Protein AF-A0A0D3ITT8-F1 (afdb_monomer_lite)

Secondary structure (DSSP, 8-state):
----S-PSPSS---EEEEEEEEHHHHGGGGSTTSTT--HHHHHHHHSSGGGTTTTSEEEEEEEEE-S-GGGGTT-SS---TTTTT--HHHHTT-TT-TTTSPPHHHHHHHSSTTTHHHH-HHHHHSSHHHHHHHHTGGGSTTTTSTTHHHHHHHHHHHHHHHHHTSHHHHHHHHTTTSEEEHHHHHHHHHHHTTT---EEEEEGGGEEEEEEEEEEBPTTT--B--SGGGEE-----S-TT-SEEE------SPPP----HHHHHHHHHHHHHHHHHHS-TT-TTTHHHHTTT-PPPP----PPP-PPPPPP-------GGGS-TTSHHHHHHHHHHHHS-TT-PPPPPP----------

Sequence (360 aa):
MSAGLSGPPPADYTSYVLALEWQPQWSLRACPGSASADPRLIAAMAGSLGAWARQNLSLHGLWPEYTNASAHAGWRWPQWCNASRLDYRVCERE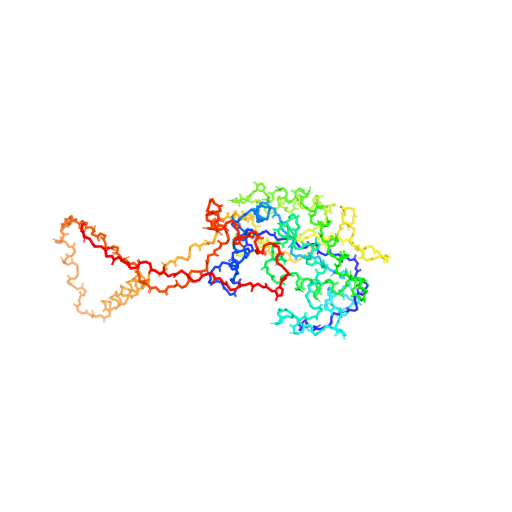EGLDGCQPTEQALADYNVSGRWQSWAIEYAFGSLAAHEWSKHGSCSPSAEQQPAQLEYWSWQEEAVRVAAAGHGSRLVSASAGGAVRRADLLAAFERDTGGRAVALRCEDACRLSQVWLGFRAEPATLRPLLDPDHAVAVSGGSCGQCVAVAIAAWSGCPRRATFDRALAIAAGALLGLGLLVCALPPLRQRAAYLARTLRPAAPLGRSLAMSPAPLAGEKRVVQLQDLDVRSPRTRRYVEGLLAADPHELPPPPTLRAAGGAAAG

pLDDT: mean 78.05, std 21.75, range [30.72, 98.81]

InterPro domains:
  IPR001568 Ribonuclease T2-like [PF00445] (52-217)
  IPR018188 Ribonuclease T2, His active site 1 [PS00530] (57-64)
  IPR033130 Ribonuclease T2, His active site 2 [PS00531] (128-139)
  IPR036430 Ribonuclease T2-like superfamily [G3DSA:3.90.730.10] (7-249)
  IPR036430 Ribonuclease T2-like superfamily [SSF55895] (11-228)

Foldseek 3Di:
DPPDDFFFALPQQWKKKFKWWQQLVVCLCCPPPHPNNFVQLLVLCVDPLAPQSLQFTAGLAIAGFHPDCVVRVNDTGGWQNVVVPDPVVCLVVPQPDPLLADDPVRCVVALDRPHCSYRVVCNNRNRSRSVRCRTGQCSFPCVVPPPSVVVRSVLSRVLRVLVCPFQLRNVLSVQAQHKDFPVVSQVRVCVQQLNAGKAFAADPPQETTIIIWMFTQDNPRRRGPRGNVRTHHDDDHPSVVPRMHHRYRNPGHDDPPPPVVVVVVVVVVVVVVVVVVVPDPPCPPPVVPVVPPDDDDDDDDDDDDDDDDDDDDDDDPDDLVNQPCVDPVSVVLVVPVVPDDPVDDDDDDDDDDDDDDDDD

Organism: Emiliania huxleyi (strain CCMP1516) (NCBI:txid280463)

Radius of gyration: 29.47 Å; chains: 1; bounding box: 46×84×87 Å

Structure (mmCIF, N/CA/C/O backbone):
data_AF-A0A0D3ITT8-F1
#
_entry.id   AF-A0A0D3ITT8-F1
#
loop_
_atom_site.group_PDB
_atom_site.id
_atom_site.type_symbol
_atom_site.label_atom_id
_atom_site.label_alt_id
_atom_site.label_comp_id
_atom_site.label_asym_id
_atom_site.label_entity_id
_atom_site.label_seq_id
_atom_site.pdbx_PDB_ins_code
_atom_site.Cartn_x
_atom_site.Cartn_y
_atom_site.Cartn_z
_atom_site.occupancy
_atom_site.B_iso_or_equiv
_atom_site.auth_seq_id
_atom_site.auth_comp_id
_atom_site.auth_asym_id
_atom_site.auth_atom_id
_atom_site.pdbx_PDB_model_num
ATOM 1 N N . MET A 1 1 ? 13.362 -23.547 1.518 1.00 35.41 1 MET A N 1
ATOM 2 C CA . MET A 1 1 ? 14.204 -22.956 0.458 1.00 35.41 1 MET A CA 1
ATOM 3 C C . MET A 1 1 ? 14.582 -21.572 0.943 1.00 35.41 1 MET A C 1
ATOM 5 O O . MET A 1 1 ? 13.679 -20.818 1.280 1.00 35.41 1 MET A O 1
ATOM 9 N N . SER A 1 2 ? 15.874 -21.300 1.131 1.00 31.73 2 SER A N 1
ATOM 10 C CA . SER A 1 2 ? 16.333 -19.972 1.551 1.00 31.73 2 SER A CA 1
ATOM 11 C C . SER A 1 2 ? 15.960 -18.989 0.446 1.00 31.73 2 SER A C 1
ATOM 13 O O . SER A 1 2 ? 16.268 -19.263 -0.714 1.00 31.73 2 SER A O 1
ATOM 15 N N . ALA A 1 3 ? 15.258 -17.905 0.776 1.00 40.69 3 ALA A N 1
ATOM 16 C CA . ALA A 1 3 ? 14.994 -16.811 -0.150 1.00 40.69 3 ALA A CA 1
ATOM 17 C C . ALA A 1 3 ? 16.334 -16.122 -0.464 1.00 40.69 3 ALA A C 1
ATOM 19 O O . ALA A 1 3 ? 16.695 -15.115 0.135 1.00 40.69 3 ALA A O 1
ATOM 20 N N . GLY A 1 4 ? 17.129 -16.737 -1.342 1.00 42.66 4 GLY A N 1
ATOM 21 C CA . GLY A 1 4 ? 18.365 -16.193 -1.880 1.00 42.66 4 GLY A CA 1
ATOM 22 C C . GLY A 1 4 ? 18.116 -14.858 -2.572 1.00 42.66 4 GLY A C 1
ATOM 23 O O . GLY A 1 4 ? 17.718 -14.835 -3.719 1.00 42.66 4 GLY A O 1
ATOM 24 N N . LEU A 1 5 ? 18.256 -13.756 -1.844 1.00 52.03 5 LEU A N 1
ATOM 25 C CA . LEU A 1 5 ? 19.345 -12.777 -1.961 1.00 52.03 5 LEU A CA 1
ATOM 26 C C . LEU A 1 5 ? 19.816 -12.268 -3.349 1.00 52.03 5 LEU A C 1
ATOM 28 O O . LEU A 1 5 ? 20.749 -11.479 -3.423 1.00 52.03 5 LEU A O 1
ATOM 32 N N . SER A 1 6 ? 19.167 -12.672 -4.428 1.00 51.19 6 SER A N 1
ATOM 33 C CA . SER A 1 6 ? 19.245 -12.137 -5.781 1.00 51.19 6 SER A CA 1
ATOM 34 C C . SER A 1 6 ? 18.017 -12.707 -6.491 1.00 51.19 6 SER A C 1
ATOM 36 O O . SER A 1 6 ? 17.992 -13.905 -6.794 1.00 51.19 6 SER A O 1
ATOM 38 N N . GLY A 1 7 ? 16.959 -11.910 -6.668 1.00 55.28 7 GLY A N 1
ATOM 39 C CA . GLY A 1 7 ? 15.819 -12.365 -7.464 1.00 55.28 7 GLY A CA 1
ATOM 40 C C . GLY A 1 7 ? 16.237 -12.666 -8.915 1.00 55.28 7 GLY A C 1
ATOM 41 O O . GLY A 1 7 ? 17.369 -12.376 -9.314 1.00 55.28 7 GLY A O 1
ATOM 42 N N . PRO A 1 8 ? 15.340 -13.244 -9.728 1.00 61.56 8 PRO A N 1
ATOM 43 C CA . PRO A 1 8 ? 15.525 -13.287 -11.178 1.00 61.56 8 PRO A CA 1
ATOM 44 C C . PRO A 1 8 ? 15.660 -11.858 -11.730 1.00 61.56 8 PRO A C 1
ATOM 46 O O . PRO A 1 8 ? 15.323 -10.911 -11.009 1.00 61.56 8 PRO A O 1
ATOM 49 N N . PRO A 1 9 ? 16.148 -11.690 -12.976 1.00 64.00 9 PRO A N 1
ATOM 50 C CA . PRO A 1 9 ? 16.321 -10.375 -13.586 1.00 64.00 9 PRO A CA 1
ATOM 51 C C . PRO A 1 9 ? 15.076 -9.497 -13.388 1.00 64.00 9 PRO A C 1
ATOM 53 O O . PRO A 1 9 ? 13.977 -10.027 -13.479 1.00 64.00 9 PRO A O 1
ATOM 56 N N . PRO A 1 10 ? 15.213 -8.179 -13.161 1.00 68.12 10 PRO A N 1
ATOM 57 C CA . PRO A 1 10 ? 14.074 -7.260 -13.018 1.00 68.12 10 PRO A CA 1
ATOM 58 C C . PRO A 1 10 ? 13.105 -7.264 -14.207 1.00 68.12 10 PRO A C 1
ATOM 60 O O . PRO A 1 10 ? 12.021 -6.705 -14.106 1.00 68.12 10 PRO A O 1
ATOM 63 N N . ALA A 1 11 ? 13.493 -7.854 -15.335 1.00 67.94 11 ALA A N 1
ATOM 64 C CA . ALA A 1 11 ? 12.651 -8.003 -16.508 1.00 67.94 11 ALA A CA 1
ATOM 65 C C . ALA A 1 11 ? 11.635 -9.151 -16.352 1.00 67.94 11 ALA A C 1
ATOM 67 O O . ALA A 1 11 ? 11.768 -10.028 -15.502 1.00 67.94 11 ALA A O 1
ATOM 68 N N . ASP A 1 12 ? 10.624 -9.153 -17.219 1.00 80.38 12 ASP A N 1
ATOM 69 C CA . ASP A 1 12 ? 9.662 -10.249 -17.409 1.00 80.38 12 ASP A CA 1
ATOM 70 C C . ASP A 1 12 ? 8.633 -10.475 -16.286 1.00 80.38 12 ASP A C 1
ATOM 72 O O . ASP A 1 12 ? 7.846 -11.425 -16.355 1.00 80.38 12 ASP A O 1
ATOM 76 N N . TYR A 1 13 ? 8.548 -9.596 -15.279 1.00 89.56 13 TYR A N 1
ATOM 77 C CA . TYR A 1 13 ? 7.347 -9.572 -14.441 1.00 89.56 13 TYR A CA 1
ATOM 78 C C . TYR A 1 13 ? 6.147 -9.107 -15.272 1.00 89.56 13 TYR A C 1
ATOM 80 O O . TYR A 1 13 ? 6.234 -8.245 -16.143 1.00 89.56 13 TYR A O 1
ATOM 88 N N . THR A 1 14 ? 4.990 -9.699 -15.002 1.00 92.75 14 THR A N 1
ATOM 89 C CA . THR A 1 14 ? 3.776 -9.504 -15.817 1.00 92.75 14 THR A CA 1
ATOM 90 C C . THR A 1 14 ? 2.640 -8.871 -15.028 1.00 92.75 14 THR A C 1
ATOM 92 O O . THR A 1 14 ? 1.547 -8.651 -15.555 1.00 92.75 14 THR A O 1
ATOM 95 N N . SER A 1 15 ? 2.864 -8.646 -13.739 1.00 95.44 15 SER A N 1
ATOM 96 C CA . SER A 1 15 ? 1.861 -8.158 -12.808 1.00 95.44 15 SER A CA 1
ATOM 97 C C . SER A 1 15 ? 2.495 -7.427 -11.637 1.00 95.44 15 SER A C 1
ATOM 99 O O . SER A 1 15 ? 3.692 -7.546 -11.398 1.00 95.44 15 SER A O 1
ATOM 101 N N . TYR A 1 16 ? 1.650 -6.725 -10.897 1.00 97.38 16 TYR A N 1
ATOM 102 C CA . TYR A 1 16 ? 1.935 -6.103 -9.624 1.00 97.38 16 TYR A CA 1
ATOM 103 C C . TYR A 1 16 ? 0.941 -6.562 -8.565 1.00 97.38 16 TYR A C 1
ATOM 105 O O . TYR A 1 16 ? -0.238 -6.769 -8.860 1.00 97.38 16 TYR A O 1
ATOM 113 N N . VAL A 1 17 ? 1.405 -6.622 -7.322 1.00 98.00 17 VAL A N 1
ATOM 114 C CA . VAL A 1 17 ? 0.571 -6.616 -6.124 1.00 98.00 17 VAL A CA 1
ATOM 115 C C . VAL A 1 17 ? 0.623 -5.224 -5.510 1.00 98.00 17 VAL A C 1
ATOM 117 O O . VAL A 1 17 ? 1.665 -4.778 -5.040 1.00 98.00 17 VAL A O 1
ATOM 120 N N . LEU A 1 18 ? -0.518 -4.541 -5.492 1.00 98.56 18 LEU A N 1
ATOM 121 C CA . LEU A 1 18 ? -0.731 -3.369 -4.656 1.00 98.56 18 LEU A CA 1
ATOM 122 C C . LEU A 1 18 ? -1.084 -3.848 -3.247 1.00 98.56 18 LEU A C 1
ATOM 124 O O . LEU A 1 18 ? -2.178 -4.372 -3.018 1.00 98.56 18 LEU A O 1
ATOM 128 N N . ALA A 1 19 ? -0.160 -3.663 -2.313 1.00 98.62 19 ALA A N 1
ATOM 129 C CA . ALA A 1 19 ? -0.365 -3.937 -0.905 1.00 98.62 19 ALA A CA 1
ATOM 130 C C . ALA A 1 19 ? -0.815 -2.663 -0.187 1.00 98.62 19 ALA A C 1
ATOM 132 O O . ALA A 1 19 ? -0.109 -1.654 -0.151 1.00 98.62 19 ALA A O 1
ATOM 133 N N . LEU A 1 20 ? -2.002 -2.731 0.402 1.00 98.75 20 LEU A N 1
ATOM 134 C CA . LEU A 1 20 ? -2.593 -1.663 1.190 1.00 98.75 20 LEU A CA 1
ATOM 135 C C . LEU A 1 20 ? -2.700 -2.114 2.638 1.00 98.75 20 LEU A C 1
ATOM 137 O O . LEU A 1 20 ? -3.114 -3.240 2.906 1.00 98.75 20 LEU A O 1
ATOM 141 N N . GLU A 1 21 ? -2.381 -1.243 3.578 1.00 98.00 21 GLU A N 1
ATOM 142 C CA . GLU A 1 21 ? -2.445 -1.528 5.002 1.00 98.00 21 GLU A CA 1
ATOM 143 C C . GLU A 1 21 ? -3.567 -0.773 5.703 1.00 98.00 21 GLU A C 1
ATOM 145 O O . GLU A 1 21 ? -3.885 0.376 5.403 1.00 98.00 21 GLU A O 1
ATOM 150 N N . TRP A 1 22 ? -4.176 -1.430 6.687 1.00 98.44 22 TRP A N 1
ATOM 151 C CA . TRP A 1 22 ? -5.094 -0.765 7.595 1.00 98.44 22 TRP A CA 1
ATOM 152 C C . TRP A 1 22 ? -4.297 -0.122 8.727 1.00 98.44 22 TRP A C 1
ATOM 154 O O . TRP A 1 22 ? -3.952 -0.785 9.715 1.00 98.44 22 TRP A O 1
ATOM 164 N N . GLN A 1 23 ? -3.998 1.172 8.570 1.00 97.00 23 GLN A N 1
ATOM 165 C CA . GLN A 1 23 ? -3.070 1.889 9.444 1.00 97.00 23 GLN A CA 1
ATOM 166 C C . GLN A 1 23 ? -3.394 1.766 10.937 1.00 97.00 23 GLN A C 1
ATOM 168 O O . GLN A 1 23 ? -2.473 1.512 11.712 1.00 97.00 23 GLN A O 1
ATOM 173 N N . PRO A 1 24 ? -4.664 1.870 11.388 1.00 97.12 24 PRO A N 1
ATOM 174 C CA . PRO A 1 24 ? -4.978 1.715 12.803 1.00 97.12 24 PRO A CA 1
ATOM 175 C C . PRO A 1 24 ? -4.492 0.401 13.419 1.00 97.12 24 PRO A C 1
ATOM 177 O O . PRO A 1 24 ? -4.100 0.398 14.582 1.00 97.12 24 PRO A O 1
ATOM 180 N N . GLN A 1 25 ? -4.508 -0.703 12.660 1.00 96.38 25 GLN A N 1
ATOM 181 C CA . GLN A 1 25 ? -3.976 -1.985 13.127 1.00 96.38 25 GLN A CA 1
ATOM 182 C C . GLN A 1 25 ? -2.447 -2.003 13.066 1.00 96.38 25 GLN A C 1
ATOM 184 O O . GLN A 1 25 ? -1.802 -2.456 14.010 1.00 96.38 25 GLN A O 1
ATOM 189 N N . TRP A 1 26 ? -1.870 -1.505 11.972 1.00 94.50 26 TRP A N 1
ATOM 190 C CA . TRP A 1 26 ? -0.425 -1.504 11.744 1.00 94.50 26 TRP A CA 1
ATOM 191 C C . TRP A 1 26 ? 0.346 -0.674 12.771 1.00 94.50 26 TRP A C 1
ATOM 193 O O . TRP A 1 26 ? 1.296 -1.167 13.385 1.00 94.50 26 TRP A O 1
ATOM 203 N N . SER A 1 27 ? -0.128 0.537 13.062 1.00 95.00 27 SER A N 1
ATOM 204 C CA . SER A 1 27 ? 0.532 1.467 13.985 1.00 95.00 27 SER A CA 1
ATOM 205 C C . SER A 1 27 ? 0.572 0.982 15.436 1.00 95.00 27 SER A C 1
ATOM 207 O O . SER A 1 27 ? 1.309 1.540 16.246 1.00 95.00 27 SER A O 1
ATOM 209 N N . LEU A 1 28 ? -0.151 -0.090 15.789 1.00 93.69 28 LEU A N 1
ATOM 210 C CA . LEU A 1 28 ? -0.002 -0.737 17.097 1.00 93.69 28 LEU A CA 1
ATOM 211 C C . LEU A 1 28 ? 1.415 -1.290 17.305 1.00 93.69 28 LEU A C 1
ATOM 213 O O . LEU A 1 28 ? 1.889 -1.342 18.440 1.00 93.69 28 LEU A O 1
ATOM 217 N N . ARG A 1 29 ? 2.120 -1.655 16.227 1.00 92.44 29 ARG A N 1
ATOM 218 C CA . ARG A 1 29 ? 3.519 -2.108 16.278 1.00 92.44 29 ARG A CA 1
ATOM 219 C C . ARG A 1 29 ? 4.491 -0.980 16.616 1.00 92.44 29 ARG A C 1
ATOM 221 O O . ARG A 1 29 ? 5.542 -1.267 17.180 1.00 92.44 29 ARG A O 1
ATOM 228 N N . ALA A 1 30 ? 4.119 0.269 16.341 1.00 94.31 30 ALA A N 1
ATOM 229 C CA . ALA A 1 30 ? 4.893 1.457 16.691 1.00 94.31 30 ALA A CA 1
ATOM 230 C C . ALA A 1 30 ? 4.634 1.948 18.123 1.00 94.31 30 ALA A C 1
ATOM 232 O O . ALA A 1 30 ? 5.273 2.893 18.588 1.00 94.31 30 ALA A O 1
ATOM 233 N N . CYS A 1 31 ? 3.714 1.316 18.855 1.00 95.12 31 CYS A N 1
ATOM 234 C CA . CYS A 1 31 ? 3.393 1.743 20.205 1.00 95.12 31 CYS A CA 1
ATOM 235 C C . CYS A 1 31 ? 4.543 1.519 21.197 1.00 95.12 31 CYS A C 1
ATOM 237 O O . CYS A 1 31 ? 5.311 0.558 21.063 1.00 95.12 31 CYS A O 1
ATOM 239 N N . PRO A 1 32 ? 4.640 2.366 22.245 1.00 93.94 32 PRO A N 1
ATOM 240 C CA . PRO A 1 32 ? 5.687 2.259 23.247 1.00 93.94 32 PRO A CA 1
ATOM 241 C C . PRO A 1 32 ? 5.807 0.850 23.816 1.00 93.94 32 PRO A C 1
ATOM 243 O O . PRO A 1 32 ? 4.853 0.279 24.356 1.00 93.94 32 PRO A O 1
ATOM 246 N N . GLY A 1 33 ? 7.022 0.312 23.736 1.00 88.06 33 GLY A N 1
ATOM 247 C CA . GLY A 1 33 ? 7.325 -0.988 24.299 1.00 88.06 33 GLY A CA 1
ATOM 248 C C . GLY A 1 33 ? 7.110 -2.189 23.384 1.00 88.06 33 GLY A C 1
ATOM 249 O O . GLY A 1 33 ? 7.209 -3.312 23.877 1.00 88.06 33 GLY A O 1
ATOM 250 N N . SER A 1 34 ? 6.811 -1.947 22.110 1.00 88.56 34 SER A N 1
ATOM 251 C CA . SER A 1 34 ? 7.035 -2.884 21.009 1.00 88.56 34 SER A CA 1
ATOM 252 C C . SER A 1 34 ? 8.505 -2.856 20.566 1.00 88.56 34 SER A C 1
ATOM 254 O O . SER A 1 34 ? 9.215 -1.886 20.831 1.00 88.56 34 SER A O 1
ATOM 256 N N . ALA A 1 35 ? 8.958 -3.902 19.869 1.00 85.56 35 ALA A N 1
ATOM 257 C CA . ALA A 1 35 ? 10.289 -3.951 19.257 1.00 85.56 35 ALA A CA 1
ATOM 258 C C . ALA A 1 35 ? 10.469 -2.907 18.138 1.00 85.56 35 ALA A C 1
ATOM 260 O O . ALA A 1 35 ? 11.586 -2.475 17.883 1.00 85.56 35 ALA A O 1
ATOM 261 N N . SER A 1 36 ? 9.368 -2.484 17.515 1.00 87.50 36 SER A N 1
ATOM 262 C CA . SER A 1 36 ? 9.340 -1.500 16.425 1.00 87.50 36 SER A CA 1
ATOM 263 C C . SER A 1 36 ? 8.752 -0.161 16.877 1.00 87.50 36 SER A C 1
ATOM 265 O O . SER A 1 36 ? 8.096 0.515 16.094 1.00 87.50 36 SER A O 1
ATOM 267 N N . ALA A 1 37 ? 8.900 0.193 18.159 1.00 90.62 37 ALA A N 1
ATOM 268 C CA . ALA A 1 37 ? 8.326 1.421 18.698 1.00 90.62 37 ALA A CA 1
ATOM 269 C C . ALA A 1 37 ? 8.873 2.666 17.972 1.00 90.62 37 ALA A C 1
ATOM 271 O O . ALA A 1 37 ? 10.079 2.899 17.989 1.00 90.62 37 ALA A O 1
ATOM 272 N N . ASP A 1 38 ? 7.983 3.494 17.415 1.00 92.94 38 ASP A N 1
ATOM 273 C CA . ASP A 1 38 ? 8.337 4.756 16.755 1.00 92.94 38 ASP A CA 1
ATOM 274 C C . ASP A 1 38 ? 7.429 5.895 17.265 1.00 92.94 38 ASP A C 1
ATOM 276 O O . ASP A 1 38 ? 6.258 5.996 16.879 1.00 92.94 38 ASP A O 1
ATOM 280 N N . PRO A 1 39 ? 7.937 6.788 18.136 1.00 93.69 39 PRO A N 1
ATOM 281 C CA . PRO A 1 39 ? 7.144 7.887 18.675 1.00 93.69 39 PRO A CA 1
ATOM 282 C C . PRO A 1 39 ? 6.744 8.930 17.621 1.00 93.69 39 PRO A C 1
ATOM 284 O O . PRO A 1 39 ? 5.734 9.607 17.820 1.00 93.69 39 PRO A O 1
ATOM 287 N N . ARG A 1 40 ? 7.482 9.070 16.509 1.00 94.88 40 ARG A N 1
ATOM 288 C CA . ARG A 1 40 ? 7.144 10.010 15.426 1.00 94.88 40 ARG A CA 1
ATOM 289 C C . ARG A 1 40 ? 5.906 9.530 14.688 1.00 94.88 40 ARG A C 1
ATOM 291 O O . ARG A 1 40 ? 4.982 10.315 14.487 1.00 94.88 40 ARG A O 1
ATOM 298 N N . LEU A 1 41 ? 5.850 8.238 14.368 1.00 94.62 41 LEU A N 1
ATOM 299 C CA . LEU A 1 41 ? 4.683 7.647 13.725 1.00 94.62 41 LEU A CA 1
ATOM 300 C C . LEU A 1 41 ? 3.447 7.711 14.628 1.00 94.62 41 LEU A C 1
ATOM 302 O O . LEU A 1 41 ? 2.366 8.084 14.174 1.00 94.62 41 LEU A O 1
ATOM 306 N N . ILE A 1 42 ? 3.602 7.431 15.926 1.00 96.12 42 ILE A N 1
ATOM 307 C CA . ILE A 1 42 ? 2.506 7.571 16.895 1.00 96.12 42 ILE A CA 1
ATOM 308 C C . ILE A 1 42 ? 2.025 9.023 17.000 1.00 96.12 42 ILE A C 1
ATOM 310 O O . ILE A 1 42 ? 0.815 9.263 17.029 1.00 96.12 42 ILE A O 1
ATOM 314 N N . ALA A 1 43 ? 2.939 9.998 17.019 1.00 95.94 43 ALA A N 1
ATOM 315 C CA . ALA A 1 43 ? 2.581 11.414 17.019 1.00 95.94 43 ALA A CA 1
ATOM 316 C C . ALA A 1 43 ? 1.835 11.813 15.733 1.00 95.94 43 ALA A C 1
ATOM 318 O O . ALA A 1 43 ? 0.798 12.475 15.811 1.00 95.94 43 ALA A O 1
ATOM 319 N N . ALA A 1 44 ? 2.293 11.357 14.564 1.00 95.31 44 ALA A N 1
ATOM 320 C CA . ALA A 1 44 ? 1.627 11.601 13.287 1.00 95.31 44 ALA A CA 1
ATOM 321 C C . ALA A 1 44 ? 0.217 10.981 13.252 1.00 95.31 44 ALA A C 1
ATOM 323 O O . ALA A 1 44 ? -0.750 11.662 12.898 1.00 95.31 44 ALA A O 1
ATOM 324 N N . MET A 1 45 ? 0.075 9.736 13.723 1.00 96.06 45 MET A N 1
ATOM 325 C CA . MET A 1 45 ? -1.208 9.039 13.869 1.00 96.06 45 MET A CA 1
ATOM 326 C C . MET A 1 45 ? -2.146 9.673 14.895 1.00 96.06 45 MET A C 1
ATOM 328 O O . MET A 1 45 ? -3.355 9.478 14.799 1.00 96.06 45 MET A O 1
ATOM 332 N N . ALA A 1 46 ? -1.644 10.428 15.872 1.00 95.44 46 ALA A N 1
ATOM 333 C CA . ALA A 1 46 ? -2.471 11.211 16.792 1.00 95.44 46 ALA A CA 1
ATOM 334 C C . ALA A 1 46 ? -2.846 12.596 16.227 1.00 95.44 46 ALA A C 1
ATOM 336 O O . ALA A 1 46 ? -3.897 13.135 16.570 1.00 95.44 46 ALA A O 1
ATOM 337 N N . GLY A 1 47 ? -2.007 13.163 15.357 1.00 94.19 47 GLY A N 1
ATOM 338 C CA . GLY A 1 47 ? -2.152 14.506 14.797 1.00 94.19 47 GLY A CA 1
ATOM 339 C C . GLY A 1 47 ? -3.057 14.611 13.564 1.00 94.19 47 GLY A C 1
ATOM 340 O O . GLY A 1 47 ? -3.851 13.720 13.243 1.00 94.19 47 GLY A O 1
ATOM 341 N N . SER A 1 48 ? -2.943 15.736 12.856 1.00 94.12 48 SER A N 1
ATOM 342 C CA . SER A 1 48 ? -3.668 15.998 11.604 1.00 94.12 48 SER A CA 1
ATOM 343 C C . SER A 1 48 ? -3.107 15.213 10.417 1.00 94.12 48 SER A C 1
ATOM 345 O O . SER A 1 48 ? -3.878 14.834 9.541 1.00 94.12 48 SER A O 1
ATOM 347 N N . LEU A 1 49 ? -1.803 14.918 10.407 1.00 93.50 49 LEU A N 1
ATOM 348 C CA . LEU A 1 49 ? -1.144 14.191 9.314 1.00 93.50 49 LEU A CA 1
ATOM 349 C C . LEU A 1 49 ? -1.728 12.778 9.147 1.00 93.50 49 LEU A C 1
ATOM 351 O O . LEU A 1 49 ? -2.129 12.397 8.052 1.00 93.50 49 LEU A O 1
ATOM 355 N N . GLY A 1 50 ? -1.945 12.054 10.249 1.00 93.50 50 GLY A N 1
ATOM 356 C CA . GLY A 1 50 ? -2.593 10.740 10.224 1.00 93.50 50 GLY A CA 1
ATOM 357 C C . GLY A 1 50 ? -4.115 10.754 10.067 1.00 93.50 50 GLY A C 1
ATOM 358 O O . GLY A 1 50 ? -4.732 9.695 10.154 1.00 93.50 50 GLY A O 1
ATOM 359 N N . ALA A 1 51 ? -4.767 11.906 9.861 1.00 95.50 51 ALA A N 1
ATOM 360 C CA . ALA A 1 51 ? -6.230 11.962 9.778 1.00 95.50 51 ALA A CA 1
ATOM 361 C C . ALA A 1 51 ? -6.798 11.095 8.650 1.00 95.50 51 ALA A C 1
ATOM 363 O O . ALA A 1 51 ? -7.792 10.400 8.863 1.00 95.50 51 ALA A O 1
ATOM 364 N N . TRP A 1 52 ? -6.136 11.098 7.492 1.00 96.12 52 TRP A N 1
ATOM 365 C CA . TRP A 1 52 ? -6.518 10.260 6.362 1.00 96.12 52 TRP A CA 1
ATOM 366 C C . TRP A 1 52 ? -6.262 8.775 6.657 1.00 96.12 52 TRP A C 1
ATOM 368 O O . TRP A 1 52 ? -7.187 7.971 6.545 1.00 96.12 52 TRP A O 1
ATOM 378 N N . ALA A 1 53 ? -5.062 8.425 7.130 1.00 96.69 53 ALA A N 1
ATOM 379 C CA . ALA A 1 53 ? -4.660 7.045 7.419 1.00 96.69 53 ALA A CA 1
ATOM 380 C C . ALA A 1 53 ? -5.519 6.366 8.503 1.00 96.69 53 ALA A C 1
ATOM 382 O O . ALA A 1 53 ? -5.731 5.159 8.481 1.00 96.69 53 ALA A O 1
ATOM 383 N N . ARG A 1 54 ? -6.088 7.130 9.446 1.00 97.06 54 ARG A N 1
ATOM 384 C CA . ARG A 1 54 ? -7.026 6.591 10.452 1.00 97.06 54 ARG A CA 1
ATOM 385 C C . ARG A 1 54 ? -8.348 6.092 9.866 1.00 97.06 54 ARG A C 1
ATOM 387 O O . ARG A 1 54 ? -9.064 5.364 10.551 1.00 97.06 54 ARG A O 1
ATOM 394 N N . GLN A 1 55 ? -8.704 6.539 8.665 1.00 97.12 55 GLN A N 1
ATOM 395 C CA . GLN A 1 55 ? -10.006 6.286 8.046 1.00 97.12 55 GLN A CA 1
ATOM 396 C C . GLN A 1 55 ? -9.894 5.591 6.693 1.00 97.12 55 GLN A C 1
ATOM 398 O O . GLN A 1 55 ? -10.918 5.221 6.133 1.00 97.12 55 GLN A O 1
ATOM 403 N N . ASN A 1 56 ? -8.694 5.407 6.153 1.00 98.00 56 ASN A N 1
ATOM 404 C CA . ASN A 1 56 ? -8.471 4.849 4.826 1.00 98.00 56 ASN A CA 1
ATOM 405 C C . ASN A 1 56 ? -7.365 3.799 4.887 1.00 98.00 56 ASN A C 1
ATOM 407 O O . ASN A 1 56 ? -6.569 3.766 5.824 1.00 98.00 56 ASN A O 1
ATOM 411 N N . LEU A 1 57 ? -7.331 2.929 3.884 1.00 98.50 57 LEU A N 1
ATOM 412 C CA . LEU A 1 57 ? -6.206 2.029 3.695 1.00 98.50 57 LEU A CA 1
ATOM 413 C C . LEU A 1 57 ? -5.001 2.823 3.176 1.00 98.50 57 LEU A C 1
ATOM 415 O O . LEU A 1 57 ? -5.097 3.446 2.122 1.00 98.50 57 LEU A O 1
ATOM 419 N N . SER A 1 58 ? -3.889 2.782 3.900 1.00 98.00 58 SER A N 1
ATOM 420 C CA . SER A 1 58 ? -2.619 3.382 3.488 1.00 98.00 58 SER A CA 1
ATOM 421 C C . SER A 1 58 ? -1.860 2.475 2.535 1.00 98.00 58 SER A C 1
ATOM 423 O O . SER A 1 58 ? -2.110 1.273 2.459 1.00 98.00 58 SER A O 1
ATOM 425 N N . LEU A 1 59 ? -0.899 3.039 1.817 1.00 98.44 59 LEU A N 1
ATOM 426 C CA . LEU A 1 59 ? 0.041 2.260 1.040 1.00 98.44 59 LEU A CA 1
ATOM 427 C C . LEU A 1 59 ? 1.009 1.515 1.951 1.00 98.44 59 LEU A C 1
ATOM 429 O O . LEU A 1 59 ? 1.673 2.125 2.785 1.00 98.44 59 LEU A O 1
ATOM 433 N N . HIS A 1 60 ? 1.145 0.221 1.691 1.00 98.31 60 HIS A N 1
ATOM 434 C CA . HIS A 1 60 ? 2.302 -0.544 2.121 1.00 98.31 60 HIS A CA 1
ATOM 435 C C . HIS A 1 60 ? 3.326 -0.623 0.986 1.00 98.31 60 HIS A C 1
ATOM 437 O O . HIS A 1 60 ? 4.480 -0.263 1.176 1.00 98.31 60 HIS A O 1
ATOM 443 N N . GLY A 1 61 ? 2.919 -1.046 -0.215 1.00 98.00 61 GLY A N 1
ATOM 444 C CA . GLY A 1 61 ? 3.853 -1.208 -1.328 1.00 98.00 61 GLY A CA 1
ATOM 445 C C . GLY A 1 61 ? 3.208 -1.593 -2.652 1.00 98.00 61 GLY A C 1
ATOM 446 O O . GLY A 1 61 ? 2.017 -1.901 -2.720 1.00 98.00 61 GLY A O 1
ATOM 447 N N . LEU A 1 62 ? 4.011 -1.561 -3.715 1.00 97.69 62 LEU A N 1
ATOM 448 C CA . LEU A 1 62 ? 3.621 -1.949 -5.070 1.00 97.69 62 LEU A CA 1
ATOM 449 C C . LEU A 1 62 ? 4.664 -2.916 -5.638 1.00 97.69 62 LEU A C 1
ATOM 451 O O . LEU A 1 62 ? 5.723 -2.513 -6.110 1.00 97.69 62 LEU A O 1
ATOM 455 N N . TRP A 1 63 ? 4.375 -4.207 -5.576 1.00 96.69 63 TRP A N 1
ATOM 456 C CA . TRP A 1 63 ? 5.382 -5.248 -5.757 1.00 96.69 63 TRP A CA 1
ATOM 457 C C . TRP A 1 63 ? 5.246 -5.910 -7.121 1.00 96.69 63 TRP A C 1
ATOM 459 O O . TRP A 1 63 ? 4.185 -6.467 -7.395 1.00 96.69 63 TRP A O 1
ATOM 469 N N . PRO A 1 64 ? 6.274 -5.886 -7.981 1.00 94.88 64 PRO A N 1
ATOM 470 C CA . PRO A 1 64 ? 6.231 -6.655 -9.215 1.00 94.88 64 PRO A CA 1
ATOM 471 C C . PRO A 1 64 ? 6.176 -8.161 -8.911 1.00 94.88 64 PRO A C 1
ATOM 473 O O . PRO A 1 64 ? 6.781 -8.628 -7.952 1.00 94.88 64 PRO A O 1
ATOM 476 N N . GLU A 1 65 ? 5.463 -8.927 -9.733 1.00 93.25 65 GLU A N 1
ATOM 477 C CA . GLU A 1 65 ? 5.231 -10.368 -9.567 1.00 93.25 65 GLU A CA 1
ATOM 478 C C . GLU A 1 65 ? 5.323 -11.097 -10.916 1.00 93.25 65 GLU A C 1
ATOM 480 O O . GLU A 1 65 ? 4.824 -10.629 -11.950 1.00 93.25 65 GLU A O 1
ATOM 485 N N . TYR A 1 66 ? 5.896 -12.298 -10.887 1.00 90.56 66 TYR A N 1
ATOM 486 C CA . TYR A 1 66 ? 5.884 -13.243 -11.995 1.00 90.56 66 TYR A CA 1
ATOM 487 C C . TYR A 1 66 ? 4.607 -14.080 -11.946 1.00 90.56 66 TYR A C 1
ATOM 489 O O . TYR A 1 66 ? 4.363 -14.827 -10.998 1.00 90.56 66 TYR A O 1
ATOM 497 N N . THR A 1 67 ? 3.817 -14.055 -13.018 1.00 80.19 67 THR A N 1
ATOM 498 C CA . THR A 1 67 ? 2.658 -14.959 -13.132 1.00 80.19 67 THR A CA 1
ATOM 499 C C . THR A 1 67 ? 3.072 -16.417 -13.337 1.00 80.19 67 THR A C 1
ATOM 501 O O . THR A 1 67 ? 2.332 -17.325 -12.956 1.00 80.19 67 THR A O 1
ATOM 504 N N . ASN A 1 68 ? 4.263 -16.662 -13.895 1.00 81.50 68 ASN A N 1
ATOM 505 C CA . ASN A 1 68 ? 4.793 -17.999 -14.135 1.00 81.50 68 ASN A CA 1
ATOM 506 C C . ASN A 1 68 ? 6.115 -18.238 -13.394 1.00 81.50 68 ASN A C 1
ATOM 508 O O . ASN A 1 68 ? 7.189 -18.200 -13.988 1.00 81.50 68 ASN A O 1
ATOM 512 N N . ALA A 1 69 ? 6.035 -18.589 -12.110 1.00 81.19 69 ALA A N 1
ATOM 513 C CA . ALA A 1 69 ? 7.221 -18.877 -11.301 1.00 81.19 69 ALA A CA 1
ATOM 514 C C . ALA A 1 69 ? 8.134 -19.974 -11.890 1.00 81.19 69 ALA A C 1
ATOM 516 O O . ALA A 1 69 ? 9.342 -19.965 -11.661 1.00 81.19 69 ALA A O 1
ATOM 517 N N . SER A 1 70 ? 7.591 -20.918 -12.671 1.00 81.81 70 SER A N 1
ATOM 518 C CA . SER A 1 70 ? 8.399 -21.979 -13.291 1.00 81.81 70 SER A CA 1
ATOM 519 C C . SER A 1 70 ? 9.364 -21.451 -14.357 1.00 81.81 70 SER A C 1
ATOM 521 O O . SER A 1 70 ? 10.462 -21.987 -14.490 1.00 81.81 70 SER A O 1
ATOM 523 N N . ALA A 1 71 ? 9.008 -20.356 -15.038 1.00 83.50 71 ALA A N 1
ATOM 524 C CA . ALA A 1 71 ? 9.891 -19.669 -15.980 1.00 83.50 71 ALA A CA 1
ATOM 525 C C . ALA A 1 71 ? 11.042 -18.927 -15.278 1.00 83.50 71 ALA A C 1
ATOM 527 O O . ALA A 1 71 ? 12.040 -18.595 -15.910 1.00 83.50 71 ALA A O 1
ATOM 528 N N . HIS A 1 72 ? 10.940 -18.729 -13.961 1.00 81.19 72 HIS A N 1
ATOM 529 C CA . HIS A 1 72 ? 11.902 -17.979 -13.159 1.00 81.19 72 HIS A CA 1
ATOM 530 C C . HIS A 1 72 ? 12.486 -18.837 -12.038 1.00 81.19 72 HIS A C 1
ATOM 532 O O . HIS A 1 72 ? 12.556 -18.400 -10.898 1.00 81.19 72 HIS A O 1
ATOM 538 N N . ALA A 1 73 ? 12.876 -20.083 -12.323 1.00 83.38 73 ALA A N 1
ATOM 539 C CA . ALA A 1 73 ? 13.522 -20.979 -11.350 1.00 83.38 73 ALA A CA 1
ATOM 540 C C . ALA A 1 73 ? 12.761 -21.136 -10.008 1.00 83.38 73 ALA A C 1
ATOM 542 O O . ALA A 1 73 ? 13.363 -21.362 -8.959 1.00 83.38 73 ALA A O 1
ATOM 543 N N . GLY A 1 74 ? 11.429 -21.017 -10.034 1.00 83.31 74 GLY A N 1
ATOM 544 C CA . GLY A 1 74 ? 10.557 -21.115 -8.861 1.00 83.31 74 GLY A CA 1
ATOM 545 C C . GLY A 1 74 ? 10.349 -19.805 -8.093 1.00 83.31 74 GLY A C 1
ATOM 546 O O . GLY A 1 74 ? 9.575 -19.789 -7.132 1.00 83.31 74 GLY A O 1
ATOM 547 N N . TRP A 1 75 ? 10.988 -18.711 -8.504 1.00 84.06 75 TRP A N 1
ATOM 548 C CA . TRP A 1 75 ? 10.785 -17.386 -7.928 1.00 84.06 75 TRP A CA 1
ATOM 549 C C . TRP A 1 75 ? 9.422 -16.819 -8.304 1.00 84.06 75 TRP A C 1
ATOM 551 O O . TRP A 1 75 ? 8.990 -16.914 -9.449 1.00 84.06 75 TRP A O 1
ATOM 561 N N . ARG A 1 76 ? 8.744 -16.214 -7.329 1.00 87.56 76 ARG A N 1
ATOM 562 C CA . ARG A 1 76 ? 7.413 -15.623 -7.523 1.00 87.56 76 ARG A CA 1
ATOM 563 C C . ARG A 1 76 ? 7.457 -14.135 -7.841 1.00 87.56 76 ARG A C 1
ATOM 565 O O . ARG A 1 76 ? 6.628 -13.682 -8.607 1.00 87.56 76 ARG A O 1
ATOM 572 N N . TRP A 1 77 ? 8.475 -13.421 -7.373 1.00 90.50 77 TRP A N 1
ATOM 573 C CA . TRP A 1 77 ? 8.660 -12.000 -7.654 1.00 90.50 77 TRP A CA 1
ATOM 574 C C . TRP A 1 77 ? 10.144 -11.649 -7.817 1.00 90.50 77 TRP A C 1
ATOM 576 O O . TRP A 1 77 ? 11.001 -12.309 -7.209 1.00 90.50 77 TRP A O 1
ATOM 586 N N . PRO A 1 78 ? 10.474 -10.627 -8.627 1.00 89.50 78 PRO A N 1
ATOM 587 C CA . PRO A 1 78 ? 11.775 -9.978 -8.567 1.00 89.50 78 PRO A CA 1
ATOM 588 C C . PRO A 1 78 ? 11.921 -9.238 -7.235 1.00 89.50 78 PRO A C 1
ATOM 590 O O . PRO A 1 78 ? 10.963 -8.689 -6.693 1.00 89.50 78 PRO A O 1
ATOM 593 N N . GLN A 1 79 ? 13.136 -9.217 -6.699 1.00 87.38 79 GLN A N 1
ATOM 594 C CA . GLN A 1 79 ? 13.472 -8.388 -5.548 1.00 87.38 79 GLN A CA 1
ATOM 595 C C . GLN A 1 79 ? 14.957 -8.044 -5.561 1.00 87.38 79 GLN A C 1
ATOM 597 O O . GLN A 1 79 ? 15.778 -8.874 -5.968 1.00 87.38 79 GLN A O 1
ATOM 602 N N . TRP A 1 80 ? 15.289 -6.857 -5.053 1.00 84.00 80 TRP A N 1
ATOM 603 C CA . TRP A 1 80 ? 16.666 -6.372 -4.907 1.00 84.00 80 TRP A CA 1
ATOM 604 C C . TRP A 1 80 ? 17.423 -6.309 -6.244 1.00 84.00 80 TRP A C 1
ATOM 606 O O . TRP A 1 80 ? 18.568 -6.748 -6.349 1.00 84.00 80 TRP A O 1
ATOM 616 N N . CYS A 1 81 ? 16.783 -5.796 -7.294 1.00 82.50 81 CYS A N 1
ATOM 617 C CA . CYS A 1 81 ? 17.265 -5.967 -8.665 1.00 82.50 81 CYS A CA 1
ATOM 618 C C . CYS A 1 81 ? 18.438 -5.067 -9.067 1.00 82.50 81 CYS A C 1
ATOM 620 O O . CYS A 1 81 ? 19.039 -5.279 -10.115 1.00 82.50 81 CYS A O 1
ATOM 622 N N . ASN A 1 82 ? 18.825 -4.122 -8.212 1.00 75.31 82 ASN A N 1
ATOM 623 C CA . ASN A 1 82 ? 20.013 -3.294 -8.403 1.00 75.31 82 ASN A CA 1
ATOM 624 C C . ASN A 1 82 ? 21.187 -3.775 -7.524 1.00 75.31 82 ASN A C 1
ATOM 626 O O . ASN A 1 82 ? 21.934 -2.977 -6.966 1.00 75.31 82 ASN A O 1
ATOM 630 N N . ALA A 1 83 ? 21.348 -5.095 -7.368 1.00 67.56 83 ALA A N 1
ATOM 631 C CA . ALA A 1 83 ? 22.366 -5.705 -6.501 1.00 67.56 83 ALA A CA 1
ATOM 632 C C . ALA A 1 83 ? 23.821 -5.367 -6.894 1.00 67.56 83 ALA A C 1
ATOM 634 O O . ALA A 1 83 ? 24.735 -5.538 -6.093 1.00 67.56 83 ALA A O 1
ATOM 635 N N . SER A 1 84 ? 24.054 -4.886 -8.120 1.00 66.31 84 SER A N 1
ATOM 636 C CA . SER A 1 84 ? 25.367 -4.407 -8.571 1.00 66.31 84 SER A CA 1
ATOM 637 C C . SER A 1 84 ? 25.740 -3.036 -7.993 1.00 66.31 84 SER A C 1
ATOM 639 O O . SER A 1 84 ? 26.924 -2.710 -7.935 1.00 66.31 84 SER A O 1
ATOM 641 N N . ARG A 1 85 ? 24.753 -2.239 -7.560 1.00 65.00 85 ARG A N 1
ATOM 642 C CA . ARG A 1 85 ? 24.946 -0.917 -6.936 1.00 65.00 85 ARG A CA 1
ATOM 643 C C . ARG A 1 85 ? 24.458 -0.859 -5.485 1.00 65.00 85 ARG A C 1
ATOM 645 O O . ARG A 1 85 ? 24.804 0.081 -4.782 1.00 65.00 85 ARG A O 1
ATOM 652 N N . LEU A 1 86 ? 23.663 -1.837 -5.047 1.00 68.50 86 LEU A N 1
ATOM 653 C CA . LEU A 1 86 ? 23.054 -1.910 -3.719 1.00 68.50 86 LEU A CA 1
ATOM 654 C C . LEU A 1 86 ? 23.500 -3.183 -2.996 1.00 68.50 86 LEU A C 1
ATOM 656 O O . LEU A 1 86 ? 23.172 -4.290 -3.427 1.00 68.50 86 LEU A O 1
ATOM 660 N N . ASP A 1 87 ? 24.169 -3.045 -1.849 1.00 70.44 87 ASP A N 1
ATOM 661 C CA . ASP A 1 87 ? 24.305 -4.170 -0.922 1.00 70.44 87 ASP A CA 1
ATOM 662 C C . ASP A 1 87 ? 23.000 -4.325 -0.129 1.00 70.44 87 ASP A C 1
ATOM 664 O O . ASP A 1 87 ? 22.782 -3.684 0.900 1.00 70.44 87 ASP A O 1
ATOM 668 N N . TYR A 1 88 ? 22.110 -5.195 -0.614 1.00 68.00 88 TYR A N 1
ATOM 669 C CA . TYR A 1 88 ? 20.801 -5.426 0.004 1.00 68.00 88 TYR A CA 1
ATOM 670 C C . TYR A 1 88 ? 20.907 -5.937 1.448 1.00 68.00 88 TYR A C 1
ATOM 672 O O . TYR A 1 88 ? 20.012 -5.674 2.249 1.00 68.00 88 TYR A O 1
ATOM 680 N N . ARG A 1 89 ? 21.990 -6.646 1.815 1.00 67.56 89 ARG A N 1
ATOM 681 C CA . ARG A 1 89 ? 22.179 -7.120 3.197 1.00 67.56 89 ARG A CA 1
ATOM 682 C C . ARG A 1 89 ? 22.365 -5.952 4.138 1.00 67.56 89 ARG A C 1
ATOM 684 O O . ARG A 1 89 ? 22.083 -6.080 5.327 1.00 67.56 89 ARG A O 1
ATOM 691 N N . VAL A 1 90 ? 22.901 -4.861 3.612 1.00 70.56 90 VAL A N 1
ATOM 692 C CA . VAL A 1 90 ? 23.098 -3.639 4.361 1.00 70.56 90 VAL A CA 1
ATOM 693 C C . VAL A 1 90 ? 21.854 -2.759 4.256 1.00 70.56 90 VAL A C 1
ATOM 695 O O . VAL A 1 90 ? 21.407 -2.305 5.295 1.00 70.56 90 VAL A O 1
ATOM 698 N N . CYS A 1 91 ? 21.176 -2.670 3.102 1.00 73.06 91 CYS A N 1
ATOM 699 C CA . CYS A 1 91 ? 19.864 -2.003 3.013 1.00 73.06 91 CYS A CA 1
ATOM 700 C C . CYS A 1 91 ? 18.813 -2.577 3.990 1.00 73.06 91 CYS A C 1
ATOM 702 O O . CYS A 1 91 ? 17.968 -1.836 4.481 1.00 73.06 91 CYS A O 1
ATOM 704 N N . GLU A 1 92 ? 18.834 -3.889 4.262 1.00 67.25 92 GLU A N 1
ATOM 705 C CA . GLU A 1 92 ? 17.902 -4.542 5.197 1.00 67.25 92 GLU A CA 1
ATOM 706 C C . GLU A 1 92 ? 18.279 -4.329 6.676 1.00 67.25 92 GLU A C 1
ATOM 708 O O . GLU A 1 92 ? 17.409 -4.370 7.544 1.00 67.25 92 GLU A O 1
ATOM 713 N N . ARG A 1 93 ? 19.568 -4.120 6.983 1.00 66.12 93 ARG A N 1
ATOM 714 C CA . ARG A 1 93 ? 20.073 -4.007 8.365 1.00 66.12 93 ARG A CA 1
ATOM 715 C C . ARG A 1 93 ? 20.338 -2.578 8.820 1.00 66.12 93 ARG A C 1
ATOM 717 O O . ARG A 1 93 ? 20.248 -2.304 10.013 1.00 66.12 93 ARG A O 1
ATOM 724 N N . GLU A 1 94 ? 20.723 -1.708 7.900 1.00 60.38 94 GLU A N 1
ATOM 725 C CA . GLU A 1 94 ? 21.183 -0.350 8.157 1.00 60.38 94 GLU A CA 1
ATOM 726 C C . GLU A 1 94 ? 20.308 0.613 7.355 1.00 60.38 94 GLU A C 1
ATOM 728 O O . GLU A 1 94 ? 20.490 0.840 6.156 1.00 60.38 94 GLU A O 1
ATOM 733 N N . GLU A 1 95 ? 19.321 1.181 8.041 1.00 53.75 95 GLU A N 1
ATOM 734 C CA . GLU A 1 95 ? 18.588 2.331 7.529 1.00 53.75 95 GLU A CA 1
ATOM 735 C C . GLU A 1 95 ? 19.589 3.484 7.308 1.00 53.75 95 GLU A C 1
ATOM 737 O O . GLU A 1 95 ? 20.372 3.806 8.200 1.00 53.75 95 GLU A O 1
ATOM 742 N N . GLY A 1 96 ? 19.584 4.100 6.122 1.00 52.66 96 GLY A N 1
ATOM 743 C CA . GLY A 1 96 ? 20.389 5.291 5.820 1.00 52.66 96 GLY A CA 1
ATOM 744 C C . GLY A 1 96 ? 21.511 5.152 4.785 1.00 52.66 96 GLY A C 1
ATOM 745 O O . GLY A 1 96 ? 22.170 6.150 4.519 1.00 52.66 96 GLY A O 1
ATOM 746 N N . LEU A 1 97 ? 21.738 3.982 4.175 1.00 62.16 97 LEU A N 1
ATOM 747 C CA . LEU A 1 97 ? 22.753 3.871 3.117 1.00 62.16 97 LEU A CA 1
ATOM 748 C C . LEU A 1 97 ? 22.318 4.440 1.760 1.00 62.16 97 LEU A C 1
ATOM 750 O O . LEU A 1 97 ? 21.181 4.246 1.310 1.00 62.16 97 LEU A O 1
ATOM 754 N N . ASP A 1 98 ? 23.279 5.069 1.079 1.00 64.94 98 ASP A N 1
ATOM 755 C CA . ASP A 1 98 ? 23.123 5.617 -0.267 1.00 64.94 98 ASP A CA 1
ATOM 756 C C . ASP A 1 98 ? 22.636 4.551 -1.256 1.00 64.94 98 ASP A C 1
ATOM 758 O O . ASP A 1 98 ? 23.153 3.436 -1.334 1.00 64.94 98 ASP A O 1
ATOM 762 N N . GLY A 1 99 ? 21.595 4.900 -2.014 1.00 70.56 99 GLY A N 1
ATOM 763 C CA . GLY A 1 99 ? 20.942 4.018 -2.983 1.00 70.56 99 GLY A CA 1
ATOM 764 C C . GLY A 1 99 ? 19.825 3.136 -2.408 1.00 70.56 99 GLY A C 1
ATOM 765 O O . GLY A 1 99 ? 18.925 2.753 -3.161 1.00 70.56 99 GLY A O 1
ATOM 766 N N . CYS A 1 100 ? 19.822 2.858 -1.099 1.00 78.44 100 CYS A N 1
ATOM 767 C CA . CYS A 1 100 ? 18.711 2.171 -0.427 1.00 78.44 100 CYS A CA 1
ATOM 768 C C . CYS A 1 100 ? 17.580 3.145 -0.059 1.00 78.44 100 CYS A C 1
ATOM 770 O O . CYS A 1 100 ? 16.420 2.748 0.032 1.00 78.44 100 CYS A O 1
ATOM 772 N N . GLN A 1 101 ? 17.926 4.411 0.179 1.00 83.81 101 GLN A N 1
ATOM 773 C CA . GLN A 1 101 ? 16.998 5.443 0.629 1.00 83.81 101 GLN A CA 1
ATOM 774 C C . GLN A 1 101 ? 16.296 6.153 -0.531 1.00 83.81 101 GLN A C 1
ATOM 776 O O . GLN A 1 101 ? 16.838 6.226 -1.643 1.00 83.81 101 GLN A O 1
ATOM 781 N N . PRO A 1 102 ? 15.114 6.739 -0.272 1.00 88.31 102 PRO A N 1
ATOM 782 C CA . PRO A 1 102 ? 14.562 7.743 -1.155 1.00 88.31 102 PRO A CA 1
ATOM 783 C C . PRO A 1 102 ? 15.580 8.866 -1.429 1.00 88.31 102 PRO A C 1
ATOM 785 O O . PRO A 1 102 ? 16.267 9.309 -0.509 1.00 88.31 102 PRO A O 1
ATOM 788 N N . THR A 1 103 ? 15.699 9.325 -2.675 1.00 89.12 103 THR A N 1
ATOM 789 C CA . THR A 1 103 ? 16.563 10.464 -3.016 1.00 89.12 103 THR A CA 1
ATOM 790 C C . THR A 1 103 ? 16.054 11.742 -2.353 1.00 89.12 103 THR A C 1
ATOM 792 O O . THR A 1 103 ? 14.870 11.858 -2.038 1.00 89.12 103 THR A O 1
ATOM 795 N N . GLU A 1 104 ? 16.925 12.741 -2.198 1.00 89.69 104 GLU A N 1
ATOM 796 C CA . GLU A 1 104 ? 16.530 14.058 -1.680 1.00 89.69 104 GLU A CA 1
ATOM 797 C C . GLU A 1 104 ? 15.359 14.657 -2.475 1.00 89.69 104 GLU A C 1
ATOM 799 O O . GLU A 1 104 ? 14.387 15.124 -1.886 1.00 89.69 104 GLU A O 1
ATOM 804 N N . GLN A 1 105 ? 15.394 14.540 -3.806 1.00 92.00 105 GLN A N 1
ATOM 805 C CA . GLN A 1 105 ? 14.292 14.972 -4.667 1.00 92.00 105 GLN A CA 1
ATOM 806 C C . GLN A 1 105 ? 12.998 14.193 -4.386 1.00 92.00 105 GLN A C 1
ATOM 808 O O . GLN A 1 105 ? 11.935 14.794 -4.268 1.00 92.00 105 GLN A O 1
ATOM 813 N N . ALA A 1 106 ? 13.066 12.866 -4.232 1.00 92.25 106 ALA A N 1
ATOM 814 C CA . ALA A 1 106 ? 11.886 12.066 -3.905 1.00 92.25 106 ALA A CA 1
ATOM 815 C C . ALA A 1 106 ? 11.297 12.442 -2.538 1.00 92.25 106 ALA A C 1
ATOM 817 O O . ALA A 1 106 ? 10.078 12.533 -2.399 1.00 92.25 106 ALA A O 1
ATOM 818 N N . LEU A 1 107 ? 12.145 12.705 -1.540 1.00 93.12 107 LEU A N 1
ATOM 819 C CA . LEU A 1 107 ? 11.706 13.187 -0.232 1.00 93.12 107 LEU A CA 1
ATOM 820 C C . LEU A 1 107 ? 11.041 14.563 -0.340 1.00 93.12 107 LEU A C 1
ATOM 822 O O . LEU A 1 107 ? 9.971 14.752 0.235 1.00 93.12 107 LEU A O 1
ATOM 826 N N . ALA A 1 108 ? 11.623 15.490 -1.102 1.00 95.00 108 ALA A N 1
ATOM 827 C CA . ALA A 1 108 ? 11.056 16.817 -1.323 1.00 95.00 108 ALA A CA 1
ATOM 828 C C . ALA A 1 108 ? 9.694 16.765 -2.039 1.00 95.00 108 ALA A C 1
ATOM 830 O O . ALA A 1 108 ? 8.784 17.510 -1.678 1.00 95.00 108 ALA A O 1
ATOM 831 N N . ASP A 1 109 ? 9.530 15.861 -3.008 1.00 94.62 109 ASP A N 1
ATOM 832 C CA . ASP A 1 109 ? 8.307 15.765 -3.808 1.00 94.62 109 ASP A CA 1
ATOM 833 C C . ASP A 1 109 ? 7.194 14.962 -3.124 1.00 94.62 109 ASP A C 1
ATOM 835 O O . ASP A 1 109 ? 6.009 15.260 -3.314 1.00 94.62 109 ASP A O 1
ATOM 839 N N . TYR A 1 110 ? 7.540 13.921 -2.359 1.00 96.19 110 TYR A N 1
ATOM 840 C CA . TYR A 1 110 ? 6.564 12.963 -1.828 1.00 96.19 110 TYR A CA 1
ATOM 841 C C . TYR A 1 110 ? 6.441 12.947 -0.304 1.00 96.19 110 TYR A C 1
ATOM 843 O O . TYR A 1 110 ? 5.340 12.694 0.195 1.00 96.19 110 TYR A O 1
ATOM 851 N N . ASN A 1 111 ? 7.490 13.271 0.461 1.00 96.19 111 ASN A N 1
ATOM 852 C CA . ASN A 1 111 ? 7.403 13.355 1.924 1.00 96.19 111 ASN A CA 1
ATOM 853 C C . ASN A 1 111 ? 6.861 14.718 2.392 1.00 96.19 111 ASN A C 1
ATOM 855 O O . ASN A 1 111 ? 7.458 15.417 3.210 1.00 96.19 111 ASN A O 1
ATOM 859 N N . VAL A 1 112 ? 5.696 15.091 1.865 1.00 95.50 112 VAL A N 1
ATOM 860 C CA . VAL A 1 112 ? 5.009 16.357 2.137 1.00 95.50 112 VAL A CA 1
ATOM 861 C C . VAL A 1 112 ? 3.564 16.123 2.563 1.00 95.50 112 VAL A C 1
ATOM 863 O O . VAL A 1 112 ? 2.993 15.042 2.376 1.00 95.50 112 VAL A O 1
ATOM 866 N N . SER A 1 113 ? 2.961 17.155 3.155 1.00 87.75 113 SER A N 1
ATOM 867 C CA . SER A 1 113 ? 1.550 17.140 3.543 1.00 87.75 113 SER A CA 1
ATOM 868 C C . SER A 1 113 ? 0.659 16.860 2.329 1.00 87.75 113 SER A C 1
ATOM 870 O O . SER A 1 113 ? 0.830 17.460 1.271 1.00 87.75 113 SER A O 1
ATOM 872 N N . GLY A 1 114 ? -0.289 15.933 2.481 1.00 87.06 114 GLY A N 1
ATOM 873 C CA . GLY A 1 114 ? -1.171 15.484 1.399 1.00 87.06 114 GLY A CA 1
ATOM 874 C C . GLY A 1 114 ? -0.614 14.343 0.541 1.00 87.06 114 GLY A C 1
ATOM 875 O O . GLY A 1 114 ? -1.368 13.811 -0.273 1.00 87.06 114 GLY A O 1
ATOM 876 N N . ARG A 1 115 ? 0.650 13.939 0.750 1.00 94.31 115 ARG A N 1
ATOM 877 C CA . ARG A 1 115 ? 1.282 12.795 0.076 1.00 94.31 115 ARG A CA 1
ATOM 878 C C . ARG A 1 115 ? 1.646 11.666 1.040 1.00 94.31 115 ARG A C 1
ATOM 880 O O . ARG A 1 115 ? 0.765 11.161 1.729 1.00 94.31 115 ARG A O 1
ATOM 887 N N . TRP A 1 116 ? 2.913 11.261 1.151 1.00 97.12 116 TRP A N 1
ATOM 888 C CA . TRP A 1 116 ? 3.290 10.171 2.060 1.00 97.12 116 TRP A CA 1
ATOM 889 C C . TRP A 1 116 ? 2.882 10.460 3.502 1.00 97.12 116 TRP A C 1
ATOM 891 O O . TRP A 1 116 ? 2.398 9.568 4.191 1.00 97.12 116 TRP A O 1
ATOM 901 N N . GLN A 1 117 ? 2.945 11.722 3.936 1.00 95.75 117 GLN A N 1
ATOM 902 C CA . GLN A 1 117 ? 2.513 12.104 5.283 1.00 95.75 117 GLN A CA 1
ATOM 903 C C . GLN A 1 117 ? 1.017 11.861 5.551 1.00 95.75 117 GLN A C 1
ATOM 905 O O . GLN A 1 117 ? 0.617 11.904 6.713 1.00 95.75 117 GLN A O 1
ATOM 910 N N . SER A 1 118 ? 0.197 11.610 4.521 1.00 93.69 118 SER A N 1
ATOM 911 C CA . SER A 1 118 ? -1.215 11.240 4.656 1.00 93.69 118 SER A CA 1
ATOM 912 C C . SER A 1 118 ? -1.498 9.787 4.273 1.00 93.69 118 SER A C 1
ATOM 914 O O . SER A 1 118 ? -2.134 9.090 5.061 1.00 93.69 118 SER A O 1
ATOM 916 N N . TRP A 1 119 ? -1.062 9.332 3.093 1.00 94.88 119 TRP A N 1
ATOM 917 C CA . TRP A 1 119 ? -1.480 8.046 2.520 1.00 94.88 119 TRP A CA 1
ATOM 918 C C . TRP A 1 119 ? -0.423 6.938 2.543 1.00 94.88 119 TRP A C 1
ATOM 920 O O . TRP A 1 119 ? -0.750 5.798 2.230 1.00 94.88 119 TRP A O 1
ATOM 930 N N . ALA A 1 120 ? 0.808 7.232 2.960 1.00 97.06 120 ALA A N 1
ATOM 931 C CA . ALA A 1 120 ? 1.872 6.252 3.196 1.00 97.06 120 ALA A CA 1
ATOM 932 C C . ALA A 1 120 ? 2.646 6.642 4.463 1.00 97.06 120 ALA A C 1
ATOM 934 O O . ALA A 1 120 ? 3.826 6.979 4.420 1.00 97.06 120 ALA A O 1
ATOM 935 N N . ILE A 1 121 ? 1.969 6.690 5.612 1.00 95.12 121 ILE A N 1
ATOM 936 C CA . ILE A 1 121 ? 2.538 7.323 6.814 1.00 95.12 121 ILE A CA 1
ATOM 937 C C . ILE A 1 121 ? 3.817 6.612 7.305 1.00 95.12 121 ILE A C 1
ATOM 939 O O . ILE A 1 121 ? 4.741 7.266 7.781 1.00 95.12 121 ILE A O 1
ATOM 943 N N . GLU A 1 122 ? 3.922 5.294 7.113 1.00 94.12 122 GLU A N 1
ATOM 944 C CA . GLU A 1 122 ? 5.135 4.507 7.397 1.00 94.12 122 GLU A CA 1
ATOM 945 C C . GLU A 1 122 ? 6.305 4.870 6.461 1.00 94.12 122 GLU A C 1
ATOM 947 O O . GLU A 1 122 ? 7.464 4.686 6.824 1.00 94.12 122 GLU A O 1
ATOM 952 N N . TYR A 1 123 ? 6.036 5.431 5.275 1.00 95.31 123 TYR A N 1
ATOM 953 C CA . TYR A 1 123 ? 7.074 5.960 4.380 1.00 95.31 123 TYR A CA 1
ATOM 954 C C . TYR A 1 123 ? 7.586 7.302 4.889 1.00 95.31 123 TYR A C 1
ATOM 956 O O . TYR A 1 123 ? 8.782 7.568 4.855 1.00 95.31 123 TYR A O 1
ATOM 964 N N . ALA A 1 124 ? 6.670 8.155 5.349 1.00 94.81 124 ALA A N 1
ATOM 965 C CA . ALA A 1 124 ? 7.000 9.500 5.799 1.00 94.81 124 ALA A CA 1
ATOM 966 C C . ALA A 1 124 ? 7.734 9.527 7.147 1.00 94.81 124 ALA A C 1
ATOM 968 O O . ALA A 1 124 ? 8.597 10.383 7.355 1.00 94.81 124 ALA A O 1
ATOM 969 N N . PHE A 1 125 ? 7.368 8.627 8.065 1.00 92.19 125 PHE A N 1
ATOM 970 C CA . PHE A 1 125 ? 7.835 8.659 9.455 1.00 92.19 125 PHE A CA 1
ATOM 971 C C . PHE A 1 125 ? 8.601 7.410 9.896 1.00 92.19 125 PHE A C 1
ATOM 973 O O . PHE A 1 125 ? 9.285 7.485 10.915 1.00 92.19 125 PHE A O 1
ATOM 980 N N . GLY A 1 126 ? 8.497 6.306 9.155 1.00 85.88 126 GLY A N 1
ATOM 981 C CA . GLY A 1 126 ? 9.211 5.056 9.409 1.00 85.88 126 GLY A CA 1
ATOM 982 C C . GLY A 1 126 ? 10.298 4.793 8.364 1.00 85.88 126 GLY A C 1
ATOM 983 O O . GLY A 1 126 ? 10.814 5.714 7.732 1.00 85.88 126 GLY A O 1
ATOM 984 N N . SER A 1 127 ? 10.646 3.520 8.179 1.00 84.19 127 SER A N 1
ATOM 985 C CA . SER A 1 127 ? 11.669 3.072 7.222 1.00 84.19 127 SER A CA 1
ATOM 986 C C . SER A 1 127 ? 11.114 2.352 5.999 1.00 84.19 127 SER A 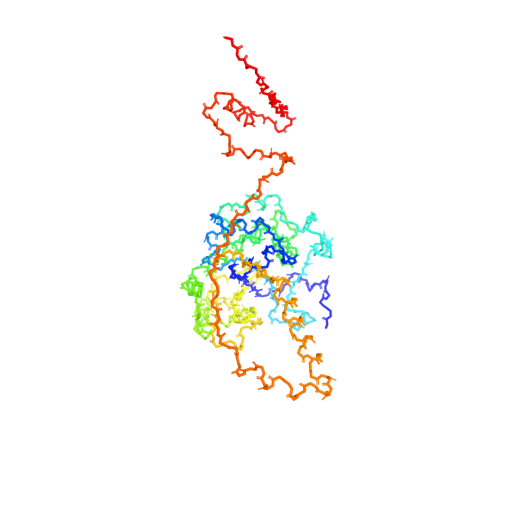C 1
ATOM 988 O O . SER A 1 127 ? 11.869 1.867 5.148 1.00 84.19 127 SER A O 1
ATOM 990 N N . LEU A 1 128 ? 9.786 2.313 5.867 1.00 91.44 128 LEU A N 1
ATOM 991 C CA . LEU A 1 128 ? 9.134 1.518 4.837 1.00 91.44 128 LEU A CA 1
ATOM 992 C C . LEU A 1 128 ? 9.430 2.051 3.427 1.00 91.44 128 LEU A C 1
ATOM 994 O O . LEU A 1 128 ? 9.612 1.252 2.519 1.00 91.44 128 LEU A O 1
ATOM 998 N N . ALA A 1 129 ? 9.617 3.362 3.238 1.00 93.00 129 ALA A N 1
ATOM 999 C CA . ALA A 1 129 ? 9.982 3.919 1.928 1.00 93.00 129 ALA A CA 1
ATOM 1000 C C . ALA A 1 129 ? 11.301 3.338 1.389 1.00 93.00 129 ALA A C 1
ATOM 1002 O O . ALA A 1 129 ? 11.403 2.970 0.219 1.00 93.00 129 ALA A O 1
ATOM 1003 N N . ALA A 1 130 ? 12.311 3.224 2.256 1.00 89.38 130 ALA A N 1
ATOM 1004 C CA . ALA A 1 130 ? 13.600 2.648 1.896 1.00 89.38 130 ALA A CA 1
ATOM 1005 C C . ALA A 1 130 ? 13.489 1.147 1.614 1.00 89.38 130 ALA A C 1
ATOM 1007 O O . ALA A 1 130 ? 14.049 0.662 0.629 1.00 89.38 130 ALA A O 1
ATOM 1008 N N . HIS A 1 131 ? 12.730 0.416 2.437 1.00 90.00 131 HIS A N 1
ATOM 1009 C CA . HIS A 1 131 ? 12.441 -1.001 2.208 1.00 90.00 131 HIS A CA 1
ATOM 1010 C C . HIS A 1 131 ? 11.785 -1.220 0.840 1.00 90.00 131 HIS A C 1
ATOM 1012 O O . HIS A 1 131 ? 12.251 -2.019 0.030 1.00 90.00 131 HIS A O 1
ATOM 1018 N N . GLU A 1 132 ? 10.729 -0.464 0.565 1.00 93.69 132 GLU A N 1
ATOM 1019 C CA . GLU A 1 132 ? 9.902 -0.607 -0.626 1.00 93.69 132 GLU A CA 1
ATOM 1020 C C . GLU A 1 132 ? 10.639 -0.171 -1.889 1.00 93.69 132 GLU A C 1
ATOM 1022 O O . GLU A 1 132 ? 10.488 -0.798 -2.937 1.00 93.69 132 GLU A O 1
ATOM 1027 N N . TRP A 1 133 ? 11.512 0.835 -1.798 1.00 91.56 133 TRP A N 1
ATOM 1028 C CA . TRP A 1 133 ? 12.424 1.169 -2.886 1.00 91.56 133 TRP A CA 1
ATOM 1029 C C . TRP A 1 133 ? 13.433 0.052 -3.129 1.00 91.56 133 TRP A C 1
ATOM 1031 O O . TRP A 1 133 ? 13.466 -0.551 -4.198 1.00 91.56 133 TRP A O 1
ATOM 1041 N N . SER A 1 134 ? 14.278 -0.223 -2.140 1.00 87.19 134 SER A N 1
ATOM 1042 C CA . SER A 1 134 ? 15.447 -1.080 -2.323 1.00 87.19 134 SER A CA 1
ATOM 1043 C C . SER A 1 134 ? 15.063 -2.509 -2.707 1.00 87.19 134 SER A C 1
ATOM 1045 O O . SER A 1 134 ? 15.725 -3.110 -3.557 1.00 87.19 134 SER A O 1
ATOM 1047 N N . LYS A 1 135 ? 13.959 -3.031 -2.165 1.00 88.25 135 LYS A N 1
ATOM 1048 C CA . LYS A 1 135 ? 13.482 -4.384 -2.448 1.00 88.25 135 LYS A CA 1
ATOM 1049 C C . LYS A 1 135 ? 12.623 -4.480 -3.700 1.00 88.25 135 LYS A C 1
ATOM 1051 O O . LYS A 1 135 ? 12.830 -5.414 -4.470 1.00 88.25 135 LYS A O 1
ATOM 1056 N N . HIS A 1 136 ? 11.676 -3.562 -3.893 1.00 92.38 136 HIS A N 1
ATOM 1057 C CA . HIS A 1 136 ? 10.645 -3.683 -4.929 1.00 92.38 136 HIS A CA 1
ATOM 1058 C C . HIS A 1 136 ? 10.823 -2.649 -6.047 1.00 92.38 136 HIS A C 1
ATOM 1060 O O . HIS A 1 136 ? 10.889 -3.015 -7.219 1.00 92.38 136 HIS A O 1
ATOM 1066 N N . GLY A 1 137 ? 10.987 -1.371 -5.699 1.00 91.31 137 GLY A N 1
ATOM 1067 C CA . GLY A 1 137 ? 11.186 -0.282 -6.660 1.00 91.31 137 GLY A CA 1
ATOM 1068 C C . GLY A 1 137 ? 12.472 -0.399 -7.481 1.00 91.31 137 GLY A C 1
ATOM 1069 O O . GLY A 1 137 ? 12.481 -0.044 -8.658 1.00 91.31 137 GLY A O 1
ATOM 1070 N N . SER A 1 138 ? 13.529 -0.990 -6.918 1.00 88.12 138 SER A N 1
ATOM 1071 C CA . SER A 1 138 ? 14.796 -1.261 -7.610 1.00 88.12 138 SER A CA 1
ATOM 1072 C C . SER A 1 138 ? 14.658 -2.248 -8.772 1.00 88.12 138 SER A C 1
ATOM 1074 O O . SER A 1 138 ? 15.599 -2.403 -9.546 1.00 88.12 138 SER A O 1
ATOM 1076 N N . CYS A 1 139 ? 13.499 -2.901 -8.894 1.00 88.50 139 CYS A N 1
ATOM 1077 C CA . CYS A 1 139 ? 13.138 -3.785 -9.995 1.00 88.50 139 CYS A CA 1
ATOM 1078 C C . CYS A 1 139 ? 12.297 -3.105 -11.081 1.00 88.50 139 CYS A C 1
ATOM 1080 O O . CYS A 1 139 ? 11.932 -3.759 -12.052 1.00 88.50 139 CYS A O 1
ATOM 1082 N N . SER A 1 140 ? 11.982 -1.816 -10.933 1.00 87.69 140 SER A N 1
ATOM 1083 C CA . SER A 1 140 ? 11.320 -1.044 -11.986 1.00 87.69 140 SER A CA 1
ATOM 1084 C C . SER A 1 140 ? 12.254 -0.823 -13.191 1.00 87.69 140 SER A C 1
ATOM 1086 O O . SER A 1 140 ? 13.476 -0.800 -13.029 1.00 87.69 140 SER A O 1
ATOM 1088 N N . PRO A 1 141 ? 11.723 -0.625 -14.410 1.00 81.06 141 PRO A N 1
ATOM 1089 C CA . PRO A 1 141 ? 12.536 -0.542 -15.630 1.00 81.06 141 PRO A CA 1
ATOM 1090 C C . PRO A 1 141 ? 13.464 0.671 -15.643 1.00 81.06 141 PRO A C 1
ATOM 1092 O O . PRO A 1 141 ? 14.545 0.634 -16.226 1.00 81.06 141 PRO A O 1
ATOM 1095 N N . SER A 1 142 ? 13.047 1.752 -14.985 1.00 77.44 142 SER A N 1
ATOM 1096 C CA . SER A 1 142 ? 13.830 2.971 -14.852 1.00 77.44 142 SER A CA 1
ATOM 1097 C C . SER A 1 142 ? 14.779 2.948 -13.659 1.00 77.44 142 SER A C 1
ATOM 1099 O O . SER A 1 142 ? 15.525 3.908 -13.523 1.00 77.44 142 SER A O 1
ATOM 1101 N N . ALA A 1 143 ? 14.840 1.874 -12.852 1.00 79.31 143 ALA A N 1
ATOM 1102 C CA . ALA A 1 143 ? 15.681 1.768 -11.647 1.00 79.31 143 ALA A CA 1
ATOM 1103 C C . ALA A 1 143 ? 17.161 2.131 -11.864 1.00 79.31 143 ALA A C 1
ATOM 1105 O O . ALA A 1 143 ? 17.834 2.598 -10.941 1.00 79.31 143 ALA A O 1
ATOM 1106 N N . GLU A 1 144 ? 17.676 1.935 -13.078 1.00 69.94 144 GLU A N 1
ATOM 1107 C CA . GLU A 1 144 ? 19.057 2.262 -13.441 1.00 69.94 144 GLU A CA 1
ATOM 1108 C C . GLU A 1 144 ? 19.259 3.711 -13.925 1.00 69.94 144 GLU A C 1
ATOM 1110 O O . GLU A 1 144 ? 20.402 4.183 -13.949 1.00 69.94 144 GLU A O 1
ATOM 1115 N N . GLN A 1 145 ? 18.175 4.405 -14.291 1.00 67.62 145 GLN A N 1
ATOM 1116 C CA . GLN A 1 145 ? 18.122 5.777 -14.812 1.00 67.62 145 GLN A CA 1
ATOM 1117 C C . GLN A 1 145 ? 17.873 6.772 -13.666 1.00 67.62 145 GLN A C 1
ATOM 1119 O O . GLN A 1 145 ? 17.295 6.416 -12.651 1.00 67.62 145 GLN A O 1
ATOM 1124 N N . GLN A 1 146 ? 18.309 8.029 -13.761 1.00 56.69 146 GLN A N 1
ATOM 1125 C CA . GLN A 1 146 ? 18.087 9.013 -12.688 1.00 56.69 146 GLN A CA 1
ATOM 1126 C C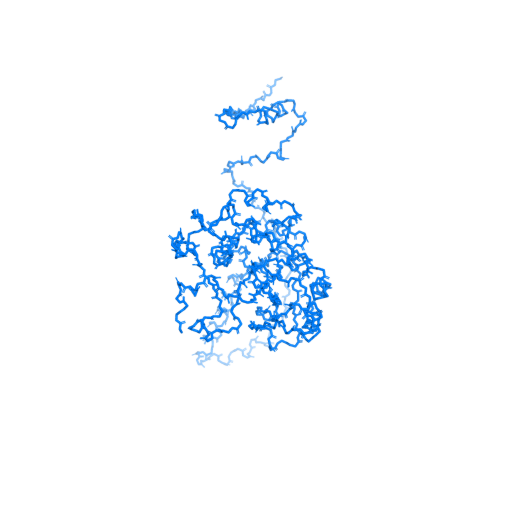 . GLN A 1 146 ? 17.126 10.128 -13.138 1.00 56.69 146 GLN A C 1
A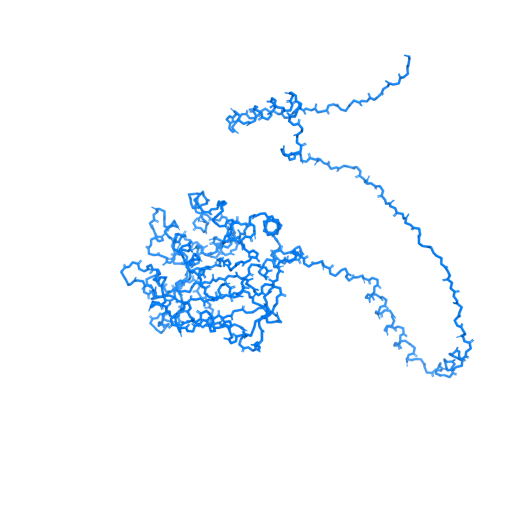TOM 1128 O O . GLN A 1 146 ? 17.331 10.661 -14.229 1.00 56.69 146 GLN A O 1
ATOM 1133 N N . PRO A 1 147 ? 16.130 10.521 -12.313 1.00 65.56 147 PRO A N 1
ATOM 1134 C CA . PRO A 1 147 ? 15.768 9.927 -11.020 1.00 65.56 147 PRO A CA 1
ATOM 1135 C C . PRO A 1 147 ? 14.709 8.805 -11.142 1.00 65.56 147 PRO A C 1
ATOM 1137 O O . PRO A 1 147 ? 13.511 9.080 -11.127 1.00 65.56 147 PRO A O 1
ATOM 1140 N N . ALA A 1 148 ? 15.136 7.534 -11.177 1.00 76.06 148 ALA A N 1
ATOM 1141 C CA . ALA A 1 148 ? 14.279 6.335 -11.251 1.00 76.06 148 ALA A CA 1
ATOM 1142 C C . ALA A 1 148 ? 13.106 6.323 -10.265 1.00 76.06 148 ALA A C 1
ATOM 1144 O O . ALA A 1 148 ? 12.004 5.856 -10.544 1.00 76.06 148 ALA A O 1
ATOM 1145 N N . GLN A 1 149 ? 13.381 6.807 -9.058 1.00 88.00 149 GLN A N 1
ATOM 1146 C CA . GLN A 1 149 ? 12.472 6.706 -7.933 1.00 88.00 149 GLN A CA 1
ATOM 1147 C C . GLN A 1 149 ? 11.173 7.475 -8.155 1.00 88.00 149 GLN A C 1
ATOM 1149 O O . GLN A 1 149 ? 10.112 7.004 -7.757 1.00 88.00 149 GLN A O 1
ATOM 1154 N N . LEU A 1 150 ? 11.242 8.641 -8.809 1.00 90.56 150 LEU A N 1
ATOM 1155 C CA . LEU A 1 150 ? 10.076 9.511 -8.974 1.00 90.56 150 LEU A CA 1
ATOM 1156 C C . LEU A 1 150 ? 8.977 8.839 -9.794 1.00 90.56 150 LEU A C 1
ATOM 1158 O O . LEU A 1 150 ? 7.797 9.033 -9.502 1.00 90.56 150 LEU A O 1
ATOM 1162 N N . GLU A 1 151 ? 9.361 8.036 -10.786 1.00 90.69 151 GLU A N 1
ATOM 1163 C CA . GLU A 1 151 ? 8.416 7.285 -11.600 1.00 90.69 151 GLU A CA 1
ATOM 1164 C C . GLU A 1 151 ? 7.718 6.203 -10.767 1.00 90.69 151 GLU A C 1
ATOM 1166 O O . GLU A 1 151 ? 6.488 6.182 -10.707 1.00 90.69 151 GLU A O 1
ATOM 1171 N N . TYR A 1 152 ? 8.477 5.375 -10.045 1.00 93.19 152 TYR A N 1
ATOM 1172 C CA . TYR A 1 152 ? 7.913 4.338 -9.177 1.00 93.19 152 TYR A CA 1
ATOM 1173 C C . TYR A 1 152 ? 6.971 4.921 -8.107 1.00 93.19 152 TYR A C 1
ATOM 1175 O O . TYR A 1 152 ? 5.865 4.413 -7.905 1.00 93.19 152 TYR A O 1
ATOM 1183 N N . TRP A 1 153 ? 7.347 6.040 -7.480 1.00 95.00 153 TRP A N 1
ATOM 1184 C CA . TRP A 1 153 ? 6.493 6.741 -6.515 1.00 95.00 153 TRP A CA 1
ATOM 1185 C C . TRP A 1 153 ? 5.231 7.333 -7.142 1.00 95.00 153 TRP A C 1
ATOM 1187 O O . TRP A 1 153 ? 4.174 7.325 -6.507 1.00 95.00 153 TRP A O 1
ATOM 1197 N N . SER A 1 154 ? 5.296 7.777 -8.401 1.00 94.56 154 SER A N 1
ATOM 1198 C CA . SER A 1 154 ? 4.115 8.278 -9.112 1.00 94.56 154 SER A CA 1
ATOM 1199 C C . SER A 1 154 ? 3.094 7.168 -9.374 1.00 94.56 154 SER A C 1
ATOM 1201 O O . SER A 1 154 ? 1.891 7.379 -9.216 1.00 94.56 154 SER A O 1
ATOM 1203 N N . TRP A 1 155 ? 3.562 5.956 -9.697 1.00 95.44 155 TRP A N 1
ATOM 1204 C CA . TRP A 1 155 ? 2.693 4.795 -9.897 1.00 95.44 155 TRP A CA 1
ATOM 1205 C C . TRP A 1 155 ? 2.003 4.384 -8.600 1.00 95.44 155 TRP A C 1
ATOM 1207 O O . TRP A 1 155 ? 0.827 4.028 -8.605 1.00 95.44 155 TRP A O 1
ATOM 1217 N N . GLN A 1 156 ? 2.718 4.468 -7.478 1.00 97.38 156 GLN A N 1
ATOM 1218 C CA . GLN A 1 156 ? 2.158 4.208 -6.158 1.00 97.38 156 GLN A CA 1
ATOM 1219 C C . GLN A 1 156 ? 1.084 5.230 -5.762 1.00 97.38 156 GLN A C 1
ATOM 1221 O O . GLN A 1 156 ? 0.015 4.833 -5.299 1.00 97.38 156 GLN A O 1
ATOM 1226 N N . GLU A 1 157 ? 1.326 6.527 -5.983 1.00 96.56 157 GLU A N 1
ATOM 1227 C CA . GLU A 1 157 ? 0.329 7.578 -5.728 1.00 96.56 157 GLU A CA 1
ATOM 1228 C C . GLU A 1 157 ? -0.949 7.344 -6.553 1.00 96.56 157 GLU A C 1
ATOM 1230 O O . GLU A 1 157 ? -2.066 7.423 -6.030 1.00 96.56 157 GLU A O 1
ATOM 1235 N N . GLU A 1 158 ? -0.802 6.989 -7.832 1.00 97.12 158 GLU A N 1
ATOM 1236 C CA . GLU A 1 158 ? -1.937 6.645 -8.686 1.00 97.12 158 GLU A CA 1
ATOM 1237 C C . GLU A 1 158 ? -2.686 5.404 -8.180 1.00 97.12 158 GLU A C 1
ATOM 1239 O O . GLU A 1 158 ? -3.915 5.432 -8.075 1.00 97.12 158 GLU A O 1
ATOM 1244 N N . ALA A 1 159 ? -1.959 4.344 -7.818 1.00 97.62 159 ALA A N 1
ATOM 1245 C CA . ALA A 1 159 ? -2.526 3.085 -7.345 1.00 97.62 159 ALA A CA 1
ATOM 1246 C C . ALA A 1 159 ? -3.342 3.266 -6.058 1.00 97.62 159 ALA A C 1
ATOM 1248 O O . ALA A 1 159 ? -4.465 2.768 -5.955 1.00 97.62 159 ALA A O 1
ATOM 1249 N N . VAL A 1 160 ? -2.825 4.042 -5.103 1.00 96.88 160 VAL A N 1
ATOM 1250 C CA . VAL A 1 160 ? -3.536 4.373 -3.861 1.00 96.88 160 VAL A CA 1
ATOM 1251 C C . VAL A 1 160 ? -4.791 5.181 -4.150 1.00 96.88 160 VAL A C 1
ATOM 1253 O O . VAL A 1 160 ? -5.843 4.896 -3.582 1.00 96.88 160 VAL A O 1
ATOM 1256 N N . ARG A 1 161 ? -4.718 6.165 -5.053 1.00 96.75 161 ARG A N 1
ATOM 1257 C CA . ARG A 1 161 ? -5.878 6.982 -5.431 1.00 96.75 161 ARG A CA 1
ATOM 1258 C C . ARG A 1 161 ? -6.992 6.132 -6.045 1.00 96.75 161 ARG A C 1
ATOM 1260 O O . ARG A 1 161 ? -8.153 6.307 -5.675 1.00 96.75 161 ARG A O 1
ATOM 1267 N N . VAL A 1 162 ? -6.649 5.214 -6.952 1.00 97.06 162 VAL A N 1
ATOM 1268 C CA . VAL A 1 162 ? -7.609 4.272 -7.552 1.00 97.06 162 VAL A CA 1
ATOM 1269 C C . VAL A 1 162 ? -8.217 3.375 -6.475 1.00 97.06 162 VAL A C 1
ATOM 1271 O O . VAL A 1 162 ? -9.440 3.295 -6.361 1.00 97.06 162 VAL A O 1
ATOM 1274 N N . ALA A 1 163 ? -7.387 2.765 -5.627 1.00 97.31 163 ALA A N 1
ATOM 1275 C CA . ALA A 1 163 ? -7.866 1.873 -4.580 1.00 97.31 163 ALA A CA 1
ATOM 1276 C C . ALA A 1 163 ? -8.733 2.586 -3.530 1.00 97.31 163 ALA A C 1
ATOM 1278 O O . ALA A 1 163 ? -9.738 2.030 -3.084 1.00 97.31 163 ALA A O 1
ATOM 1279 N N . ALA A 1 164 ? -8.400 3.820 -3.146 1.00 97.12 164 ALA A N 1
ATOM 1280 C CA . ALA A 1 164 ? -9.177 4.617 -2.195 1.00 97.12 164 ALA A CA 1
ATOM 1281 C C . ALA A 1 164 ? -10.587 4.942 -2.722 1.00 97.12 164 ALA A C 1
ATOM 1283 O O . ALA A 1 164 ? -11.541 5.026 -1.948 1.00 97.12 164 ALA A O 1
ATOM 1284 N N . ALA A 1 165 ? -10.742 5.063 -4.044 1.00 96.69 165 ALA A N 1
ATOM 1285 C CA . ALA A 1 165 ? -12.034 5.226 -4.704 1.00 96.69 165 ALA A CA 1
ATOM 1286 C C . ALA A 1 165 ? -12.807 3.901 -4.888 1.00 96.69 165 ALA A C 1
ATOM 1288 O O . ALA A 1 165 ? -13.922 3.919 -5.416 1.00 96.69 165 ALA A O 1
ATOM 1289 N N . GLY A 1 166 ? -12.262 2.765 -4.447 1.00 97.88 166 GLY A N 1
ATOM 1290 C CA . GLY A 1 166 ? -12.887 1.446 -4.536 1.00 97.88 166 GLY A CA 1
ATOM 1291 C C . GLY A 1 166 ? -14.010 1.206 -3.519 1.00 97.88 166 GLY A C 1
ATOM 1292 O O . GLY A 1 166 ? -14.106 1.845 -2.465 1.00 97.88 166 GLY A O 1
ATOM 1293 N N . HIS A 1 167 ? -14.890 0.260 -3.833 1.00 98.56 167 HIS A N 1
ATOM 1294 C CA . HIS A 1 167 ? -15.934 -0.243 -2.948 1.00 98.56 167 HIS A CA 1
ATOM 1295 C C . HIS A 1 167 ? -15.362 -0.896 -1.690 1.00 98.56 167 HIS A C 1
ATOM 1297 O O . HIS A 1 167 ? -15.893 -0.660 -0.602 1.00 98.56 167 HIS A O 1
ATOM 1303 N N . GLY A 1 168 ? -14.292 -1.684 -1.820 1.00 98.56 168 GLY A N 1
ATOM 1304 C CA . GLY A 1 168 ? -13.653 -2.357 -0.694 1.00 98.56 168 GLY A CA 1
ATOM 1305 C C . GLY A 1 168 ? -13.076 -1.367 0.314 1.00 98.56 168 GLY A C 1
ATOM 1306 O O . GLY A 1 168 ? -13.386 -1.454 1.502 1.00 98.56 168 GLY A O 1
ATOM 1307 N N . SER A 1 169 ? -12.327 -0.365 -0.157 1.00 98.50 169 SER A N 1
ATOM 1308 C CA . SER A 1 169 ? -11.764 0.686 0.704 1.00 98.50 169 SER A CA 1
ATOM 1309 C C . SER A 1 169 ? -12.854 1.455 1.445 1.00 98.50 169 SER A C 1
ATOM 1311 O O . SER A 1 169 ? -12.788 1.574 2.666 1.00 98.50 169 SER A O 1
ATOM 1313 N N . ARG A 1 170 ? -13.923 1.877 0.750 1.00 98.62 170 ARG A N 1
ATOM 1314 C CA . ARG A 1 170 ? -15.074 2.532 1.397 1.00 98.62 170 ARG A CA 1
ATOM 1315 C C . ARG A 1 170 ? -15.734 1.661 2.464 1.00 98.62 170 ARG A C 1
ATOM 1317 O O . ARG A 1 170 ? -16.141 2.182 3.500 1.00 98.62 170 ARG A O 1
ATOM 1324 N N . LEU A 1 171 ? -15.862 0.355 2.219 1.00 98.81 171 LEU A N 1
ATOM 1325 C CA . LEU A 1 171 ? -16.444 -0.573 3.188 1.00 98.81 171 LEU A CA 1
ATOM 1326 C C . LEU A 1 171 ? -15.565 -0.706 4.437 1.00 98.81 171 LEU A C 1
ATOM 1328 O O . LEU A 1 171 ? -16.100 -0.692 5.546 1.00 98.81 171 LEU A O 1
ATOM 1332 N N . VAL A 1 172 ? -14.240 -0.792 4.274 1.00 98.75 172 VAL A N 1
ATOM 1333 C CA . VAL A 1 172 ? -13.290 -0.775 5.400 1.00 98.75 172 VAL A CA 1
ATOM 1334 C C . VAL A 1 172 ? -13.459 0.515 6.202 1.00 98.75 172 VAL A C 1
ATOM 1336 O O . VAL A 1 172 ? -13.722 0.446 7.402 1.00 98.75 172 VAL A O 1
ATOM 1339 N N . SER A 1 173 ? -13.406 1.675 5.542 1.00 98.38 173 SER A N 1
ATOM 1340 C CA . SER A 1 173 ? -13.569 2.990 6.174 1.00 98.38 173 SER A CA 1
ATOM 1341 C C . SER A 1 173 ? -14.867 3.104 6.973 1.00 98.38 173 SER A C 1
ATOM 1343 O O . SER A 1 173 ? -14.852 3.492 8.140 1.00 98.38 173 SER A O 1
ATOM 1345 N N . ALA A 1 174 ? -15.995 2.719 6.369 1.00 98.50 174 ALA A N 1
ATOM 1346 C CA . ALA A 1 174 ? -17.313 2.786 6.999 1.00 98.50 174 ALA A CA 1
ATOM 1347 C C . ALA A 1 174 ? -17.474 1.820 8.184 1.00 98.50 174 ALA A C 1
ATOM 1349 O O . ALA A 1 174 ? -18.368 2.000 9.008 1.00 98.50 174 ALA A O 1
ATOM 1350 N N . SER A 1 175 ? -16.620 0.799 8.270 1.00 98.62 175 SER A N 1
ATOM 1351 C CA . SER A 1 175 ? -16.694 -0.250 9.289 1.00 98.62 175 SER A CA 1
ATOM 1352 C C . SER A 1 175 ? -15.652 -0.091 10.396 1.00 98.62 175 SER A C 1
ATOM 1354 O O . SER A 1 175 ? -15.539 -0.974 11.249 1.00 98.62 175 SER A O 1
ATOM 1356 N N . ALA A 1 176 ? -14.884 1.004 10.398 1.00 98.12 176 ALA A N 1
ATOM 1357 C CA . ALA A 1 176 ? -13.874 1.277 11.413 1.00 98.12 176 ALA A CA 1
ATOM 1358 C C . ALA A 1 176 ? -14.471 1.236 12.833 1.00 98.12 176 ALA A C 1
ATOM 1360 O O . ALA A 1 176 ? -15.466 1.890 13.135 1.00 98.12 176 ALA A O 1
ATOM 1361 N N . GLY A 1 177 ? -13.850 0.450 13.714 1.00 97.44 177 GLY A N 1
ATOM 1362 C CA . GLY A 1 177 ? -14.323 0.174 15.075 1.00 97.44 177 GLY A CA 1
ATOM 1363 C C . GLY A 1 177 ? -15.296 -1.006 15.186 1.00 97.44 177 GLY A C 1
ATOM 1364 O O . GLY A 1 177 ? -15.677 -1.364 16.298 1.00 97.44 177 GLY A O 1
ATOM 1365 N N . GLY A 1 178 ? -15.686 -1.619 14.066 1.00 98.06 178 GLY A N 1
ATOM 1366 C CA . GLY A 1 178 ? -16.619 -2.741 14.008 1.00 98.06 178 GLY A CA 1
ATOM 1367 C C . GLY A 1 178 ? -16.024 -4.003 13.382 1.00 98.06 178 GLY A C 1
ATOM 1368 O O . GLY A 1 178 ? -14.816 -4.250 13.412 1.00 98.06 178 GLY A O 1
ATOM 1369 N N . ALA A 1 179 ? -16.903 -4.827 12.812 1.00 98.38 179 ALA A N 1
ATOM 1370 C CA . ALA A 1 179 ? -16.537 -6.032 12.082 1.00 98.38 179 ALA A CA 1
ATOM 1371 C C . ALA A 1 179 ? -17.405 -6.198 10.831 1.00 98.38 179 ALA A C 1
ATOM 1373 O O . ALA A 1 179 ? -18.593 -5.877 10.838 1.00 98.38 179 ALA A O 1
ATOM 1374 N N . VAL A 1 180 ? -16.812 -6.746 9.774 1.00 98.56 180 VAL A N 1
ATOM 1375 C CA . VAL A 1 180 ? -17.466 -7.027 8.488 1.00 98.56 180 VAL A CA 1
ATOM 1376 C C . VAL A 1 180 ? -17.397 -8.524 8.234 1.00 98.56 180 VAL A C 1
ATOM 1378 O O . VAL A 1 180 ? -16.382 -9.151 8.539 1.00 98.56 180 VAL A O 1
ATOM 1381 N N . ARG A 1 181 ? -18.438 -9.141 7.663 1.00 98.69 181 ARG A N 1
ATOM 1382 C CA . ARG A 1 181 ? -18.314 -10.542 7.231 1.00 98.69 181 ARG A CA 1
ATOM 1383 C C . ARG A 1 181 ? -17.211 -10.635 6.185 1.00 98.69 181 ARG A C 1
ATOM 1385 O O . ARG A 1 181 ? -17.184 -9.853 5.238 1.00 98.69 181 ARG A O 1
ATOM 1392 N N . ARG A 1 182 ? -16.328 -11.625 6.315 1.00 98.56 182 ARG A N 1
ATOM 1393 C CA . ARG A 1 182 ? -15.202 -11.796 5.387 1.00 98.56 182 ARG A CA 1
ATOM 1394 C C . ARG A 1 182 ? -15.670 -11.888 3.932 1.00 98.56 182 ARG A C 1
ATOM 1396 O O . ARG A 1 182 ? -15.033 -11.316 3.057 1.00 98.56 182 ARG A O 1
ATOM 1403 N N . ALA A 1 183 ? -16.771 -12.602 3.694 1.00 98.50 183 ALA A N 1
ATOM 1404 C CA . ALA A 1 183 ? -17.342 -12.771 2.362 1.00 98.50 183 ALA A CA 1
ATOM 1405 C C . ALA A 1 183 ? -17.783 -11.435 1.741 1.00 98.50 183 ALA A C 1
ATOM 1407 O O . ALA A 1 183 ? -17.503 -11.199 0.572 1.00 98.50 183 ALA A O 1
ATOM 1408 N N . ASP A 1 184 ? -18.399 -10.543 2.524 1.00 98.81 184 ASP A N 1
ATOM 1409 C CA . ASP A 1 184 ? -18.813 -9.223 2.030 1.00 98.81 184 ASP A CA 1
ATOM 1410 C C . ASP A 1 184 ? -17.596 -8.344 1.727 1.00 98.81 184 ASP A C 1
ATOM 1412 O O . ASP A 1 184 ? -17.584 -7.624 0.733 1.00 98.81 184 ASP A O 1
ATOM 1416 N N . LEU A 1 185 ? -16.556 -8.430 2.565 1.00 98.69 185 LEU A N 1
ATOM 1417 C CA . LEU A 1 185 ? -15.321 -7.681 2.361 1.00 98.69 185 LEU A CA 1
ATOM 1418 C C . LEU A 1 185 ? -14.580 -8.141 1.098 1.00 98.69 185 LEU A C 1
ATOM 1420 O O . LEU A 1 185 ? -14.161 -7.302 0.306 1.00 98.69 185 LEU A O 1
ATOM 1424 N N . LEU A 1 186 ? -14.471 -9.457 0.876 1.00 98.62 186 LEU A N 1
ATOM 1425 C CA . LEU A 1 186 ? -13.935 -10.018 -0.369 1.00 98.62 186 LEU A CA 1
ATOM 1426 C C . LEU A 1 186 ? -14.753 -9.557 -1.573 1.00 98.62 186 LEU A C 1
ATOM 1428 O O . LEU A 1 186 ? -14.189 -8.978 -2.491 1.00 98.62 186 LEU A O 1
ATOM 1432 N N . ALA A 1 187 ? -16.075 -9.725 -1.529 1.00 98.69 187 ALA A N 1
ATOM 1433 C CA . ALA A 1 187 ? -16.952 -9.342 -2.629 1.00 98.69 187 ALA A CA 1
ATOM 1434 C C . ALA A 1 187 ? -16.886 -7.837 -2.947 1.00 98.69 187 ALA A C 1
ATOM 1436 O O . ALA A 1 187 ? -17.081 -7.446 -4.095 1.00 98.69 187 ALA A O 1
ATOM 1437 N N . ALA A 1 188 ? -16.635 -6.979 -1.953 1.00 98.75 188 ALA A N 1
ATOM 1438 C CA . ALA A 1 188 ? -16.462 -5.547 -2.172 1.00 98.75 188 ALA A CA 1
ATOM 1439 C C . ALA A 1 188 ? -15.168 -5.235 -2.937 1.00 98.75 188 ALA A C 1
ATOM 1441 O O . ALA A 1 188 ? -15.217 -4.475 -3.898 1.00 98.75 188 ALA A O 1
ATOM 1442 N N . PHE A 1 189 ? -14.043 -5.848 -2.563 1.00 98.62 189 PHE A N 1
ATOM 1443 C CA . PHE A 1 189 ? -12.774 -5.667 -3.276 1.00 98.62 189 PHE A CA 1
ATOM 1444 C C . PHE A 1 189 ? -12.738 -6.380 -4.630 1.00 98.62 189 PHE A C 1
ATOM 1446 O O . PHE A 1 189 ? -12.171 -5.850 -5.575 1.00 98.62 189 PHE A O 1
ATOM 1453 N N . GLU A 1 190 ? -13.386 -7.537 -4.764 1.00 98.38 190 GLU A N 1
ATOM 1454 C CA . GLU A 1 190 ? -13.496 -8.242 -6.045 1.00 98.38 190 GLU A CA 1
ATOM 1455 C C . GLU A 1 190 ? -14.272 -7.415 -7.079 1.00 98.38 190 GLU A C 1
ATOM 1457 O O . GLU A 1 190 ? -14.000 -7.512 -8.270 1.00 98.38 190 GLU A O 1
ATOM 1462 N N . ARG A 1 191 ? -15.199 -6.540 -6.663 1.00 98.00 191 ARG A N 1
ATOM 1463 C CA . ARG A 1 191 ? -15.828 -5.574 -7.586 1.00 98.00 191 ARG A CA 1
ATOM 1464 C C . ARG A 1 191 ? -14.831 -4.553 -8.124 1.00 98.00 191 ARG A C 1
ATOM 1466 O O . ARG A 1 191 ? -14.935 -4.180 -9.288 1.00 98.00 191 ARG A O 1
ATOM 1473 N N . ASP A 1 192 ? -13.877 -4.131 -7.299 1.00 97.69 192 ASP A N 1
ATOM 1474 C CA . ASP A 1 192 ? -12.839 -3.170 -7.689 1.00 97.69 192 ASP A CA 1
ATOM 1475 C C . ASP A 1 192 ? -11.815 -3.790 -8.653 1.00 97.69 192 ASP A C 1
ATOM 1477 O O . ASP A 1 192 ? -11.118 -3.074 -9.365 1.00 97.69 192 ASP A O 1
ATOM 1481 N N . THR A 1 193 ? -11.749 -5.121 -8.712 1.00 97.81 193 THR A N 1
ATOM 1482 C CA . THR A 1 193 ? -10.819 -5.895 -9.543 1.00 97.81 193 THR A CA 1
ATOM 1483 C C . THR A 1 193 ? -11.528 -6.707 -10.631 1.00 97.81 193 THR A C 1
ATOM 1485 O O . THR A 1 193 ? -11.036 -7.759 -11.036 1.00 97.81 193 THR A O 1
ATOM 1488 N N . GLY A 1 194 ? -12.717 -6.292 -11.082 1.00 96.56 194 GLY A N 1
ATOM 1489 C CA . GLY A 1 194 ? -13.410 -6.956 -12.199 1.00 96.56 194 GLY A CA 1
ATOM 1490 C C . GLY A 1 194 ? -13.761 -8.430 -11.931 1.00 96.56 194 GLY A C 1
ATOM 1491 O O . GLY A 1 194 ? -13.827 -9.246 -12.848 1.00 96.56 194 GLY A O 1
ATOM 1492 N N . GLY A 1 195 ? -13.941 -8.798 -10.663 1.00 97.50 195 GLY A N 1
ATOM 1493 C CA . GLY A 1 195 ? -14.215 -10.155 -10.188 1.00 97.50 195 GLY A CA 1
ATOM 1494 C C . GLY A 1 195 ? -12.969 -11.001 -9.910 1.00 97.50 195 GLY A C 1
ATOM 1495 O O . GLY A 1 195 ? -13.095 -12.201 -9.663 1.00 97.50 195 GLY A O 1
ATOM 1496 N N . ARG A 1 196 ? -11.758 -10.433 -9.972 1.00 97.94 196 ARG A N 1
ATOM 1497 C CA . ARG A 1 196 ? -10.520 -11.175 -9.688 1.00 97.94 196 ARG A CA 1
ATOM 1498 C C . ARG A 1 196 ? -10.287 -11.317 -8.193 1.00 97.94 196 ARG A C 1
ATOM 1500 O O . ARG A 1 196 ? -10.425 -10.355 -7.445 1.00 97.94 196 ARG A O 1
ATOM 1507 N N . ALA A 1 197 ? -9.860 -12.511 -7.786 1.00 97.25 197 ALA A N 1
ATOM 1508 C CA . ALA A 1 197 ? -9.585 -12.821 -6.390 1.00 97.25 197 ALA A CA 1
ATOM 1509 C C . ALA A 1 197 ? -8.558 -11.854 -5.781 1.00 97.25 197 ALA A C 1
ATOM 1511 O O . ALA A 1 197 ? -7.515 -11.575 -6.376 1.00 97.25 197 ALA A O 1
ATOM 1512 N N . VAL A 1 198 ? -8.845 -11.407 -4.563 1.00 98.25 198 VAL A N 1
ATOM 1513 C CA . VAL A 1 198 ? -7.983 -10.535 -3.759 1.00 98.25 198 VAL A CA 1
ATOM 1514 C C . VAL A 1 198 ? -7.513 -11.270 -2.506 1.00 98.25 198 VAL A C 1
ATOM 1516 O O . VAL A 1 198 ? -8.132 -12.248 -2.073 1.00 98.25 198 VAL A O 1
ATOM 1519 N N . ALA A 1 199 ? -6.451 -10.786 -1.864 1.00 98.25 199 ALA A N 1
ATOM 1520 C CA . ALA A 1 199 ? -5.994 -11.354 -0.599 1.00 98.25 199 ALA A CA 1
ATOM 1521 C C . ALA A 1 199 ? -6.251 -10.404 0.576 1.00 98.25 199 ALA A C 1
ATOM 1523 O O . ALA A 1 199 ? -5.751 -9.286 0.625 1.00 98.25 199 ALA A O 1
ATOM 1524 N N . LEU A 1 200 ? -7.002 -10.889 1.569 1.00 98.62 200 LEU A N 1
ATOM 1525 C CA . LEU A 1 200 ? -7.159 -10.225 2.863 1.00 98.62 200 LEU A CA 1
ATOM 1526 C C . LEU A 1 200 ? -6.148 -10.791 3.857 1.00 98.62 200 LEU A C 1
ATOM 1528 O O . LEU A 1 200 ? -6.085 -12.012 4.075 1.00 98.62 200 LEU A O 1
ATOM 1532 N N . ARG A 1 201 ? -5.384 -9.911 4.498 1.00 98.38 201 ARG A N 1
ATOM 1533 C CA . ARG A 1 201 ? -4.431 -10.269 5.546 1.00 98.38 201 ARG A CA 1
ATOM 1534 C C . ARG A 1 201 ? -4.940 -9.812 6.896 1.00 98.38 201 ARG A C 1
ATOM 1536 O O . ARG A 1 201 ? -5.291 -8.652 7.090 1.00 98.38 201 ARG A O 1
ATOM 1543 N N . CYS A 1 202 ? -4.961 -10.763 7.815 1.00 97.88 202 CYS A N 1
ATOM 1544 C CA . CYS A 1 202 ? -5.351 -10.565 9.193 1.00 97.88 202 CYS A CA 1
ATOM 1545 C C . CYS A 1 202 ? -4.166 -10.848 10.114 1.00 97.88 202 CYS A C 1
ATOM 1547 O O . CYS A 1 202 ? -3.364 -11.749 9.841 1.00 97.88 202 CYS A O 1
ATOM 1549 N N . GLU A 1 203 ? -4.096 -10.090 11.201 1.00 93.94 203 GLU A N 1
ATOM 1550 C CA . GLU A 1 203 ? -3.367 -10.464 12.413 1.00 93.94 203 GLU A CA 1
ATOM 1551 C C . GLU A 1 203 ? -4.271 -11.279 13.356 1.00 93.94 203 GLU A C 1
ATOM 1553 O O . GLU A 1 203 ? -5.385 -11.678 12.991 1.00 93.94 203 GLU A O 1
ATOM 1558 N N . ASP A 1 204 ? -3.787 -11.537 14.573 1.00 87.44 204 ASP A N 1
ATOM 1559 C CA . ASP A 1 204 ? -4.513 -12.272 15.605 1.00 87.44 204 ASP A CA 1
ATOM 1560 C C . ASP A 1 204 ? -5.939 -11.746 15.806 1.00 87.44 204 ASP A C 1
ATOM 1562 O O . ASP A 1 204 ? -6.225 -10.552 15.674 1.00 87.44 204 ASP A O 1
ATOM 1566 N N . ALA A 1 205 ? -6.840 -12.660 16.171 1.00 92.31 205 ALA A N 1
ATOM 1567 C CA . ALA A 1 205 ? -8.262 -12.382 16.370 1.00 92.31 205 ALA A CA 1
ATOM 1568 C C . ALA A 1 205 ? -8.958 -11.758 15.143 1.00 92.31 205 ALA A C 1
ATOM 1570 O O . ALA A 1 205 ? -9.876 -10.953 15.292 1.00 92.31 205 ALA A O 1
ATOM 1571 N N . CYS A 1 206 ? -8.540 -12.142 13.930 1.00 97.56 206 CYS A N 1
ATOM 1572 C CA . CYS A 1 206 ? -9.181 -11.735 12.678 1.00 97.56 206 CYS A CA 1
ATOM 1573 C C . CYS A 1 206 ? -9.226 -10.214 12.462 1.00 97.56 206 CYS A C 1
ATOM 1575 O O . CYS A 1 206 ? -10.159 -9.705 11.844 1.00 97.56 206 CYS A O 1
ATOM 1577 N N . ARG A 1 207 ? -8.226 -9.478 12.959 1.00 98.00 207 ARG A N 1
ATOM 1578 C CA . ARG A 1 207 ? -8.100 -8.035 12.717 1.00 98.00 207 ARG A CA 1
ATOM 1579 C C . ARG A 1 207 ? -7.468 -7.784 11.358 1.00 98.00 207 ARG A C 1
ATOM 1581 O O . ARG A 1 207 ? -6.371 -8.284 11.114 1.00 98.00 207 ARG A O 1
ATOM 1588 N N . LEU A 1 208 ? -8.134 -7.013 10.498 1.00 98.69 208 LEU A N 1
ATOM 1589 C CA . LEU A 1 208 ? -7.588 -6.631 9.197 1.00 98.69 208 LEU A CA 1
ATOM 1590 C C . LEU A 1 208 ? -6.276 -5.872 9.396 1.00 98.69 208 LEU A C 1
ATOM 1592 O O . LEU A 1 208 ? -6.238 -4.883 10.125 1.00 98.69 208 LEU A O 1
ATOM 1596 N N . SER A 1 209 ? -5.223 -6.327 8.727 1.00 98.12 209 SER A N 1
ATOM 1597 C CA . SER A 1 209 ? -3.939 -5.635 8.680 1.00 98.12 209 SER A CA 1
ATOM 1598 C C . SER A 1 209 ? -3.591 -5.176 7.275 1.00 98.12 209 SER A C 1
ATOM 1600 O O . SER A 1 209 ? -3.064 -4.079 7.135 1.00 98.12 209 SER A O 1
ATOM 1602 N N . GLN A 1 210 ? -3.891 -5.962 6.238 1.00 98.62 210 GLN A N 1
ATOM 1603 C CA . GLN A 1 210 ? -3.648 -5.560 4.850 1.00 98.62 210 GLN A CA 1
ATOM 1604 C C . GLN A 1 210 ? -4.697 -6.110 3.882 1.00 98.62 210 GLN A C 1
ATOM 1606 O O . GLN A 1 210 ? -5.367 -7.110 4.158 1.00 98.62 210 GLN A O 1
ATOM 1611 N N . VAL A 1 211 ? -4.776 -5.482 2.715 1.00 98.75 211 VAL A N 1
ATOM 1612 C CA . VAL A 1 211 ? -5.507 -5.935 1.533 1.00 98.75 211 VAL A CA 1
ATOM 1613 C C . VAL A 1 211 ? -4.560 -5.885 0.344 1.00 98.75 211 VAL A C 1
ATOM 1615 O O . VAL A 1 211 ? -3.878 -4.884 0.144 1.00 98.75 211 VAL A O 1
ATOM 1618 N N . TRP A 1 212 ? -4.507 -6.960 -0.436 1.00 98.62 212 TRP A N 1
ATOM 1619 C CA . TRP A 1 212 ? -3.659 -7.054 -1.620 1.00 98.62 212 TRP A CA 1
ATOM 1620 C C . TRP A 1 212 ? -4.512 -7.187 -2.879 1.00 98.62 212 TRP A C 1
ATOM 1622 O O . TRP A 1 212 ? -5.334 -8.106 -2.984 1.00 98.62 212 TRP A O 1
ATOM 1632 N N . LEU A 1 213 ? -4.285 -6.275 -3.823 1.00 98.50 213 LEU A N 1
ATOM 1633 C CA . LEU A 1 213 ? -4.947 -6.206 -5.126 1.00 98.50 213 LEU A CA 1
ATOM 1634 C C . LEU A 1 213 ? -3.925 -6.482 -6.231 1.00 98.50 213 LEU A C 1
ATOM 1636 O O . LEU A 1 213 ? -2.769 -6.087 -6.106 1.00 98.50 213 LEU A O 1
ATOM 1640 N N . GLY A 1 214 ? -4.336 -7.167 -7.295 1.00 97.69 214 GLY A N 1
ATOM 1641 C CA . GLY A 1 214 ? -3.444 -7.545 -8.390 1.00 97.69 214 GLY A CA 1
ATOM 1642 C C . GLY A 1 214 ? -3.762 -6.789 -9.664 1.00 97.69 214 GLY A C 1
ATOM 1643 O O . GLY A 1 214 ? -4.926 -6.727 -10.050 1.00 97.69 214 GLY A O 1
ATOM 1644 N N . PHE A 1 215 ? -2.733 -6.302 -10.354 1.00 97.88 215 PHE A N 1
ATOM 1645 C CA . PHE A 1 215 ? -2.858 -5.609 -11.639 1.00 97.88 215 PHE A CA 1
ATOM 1646 C C . PHE A 1 215 ? -1.829 -6.129 -12.636 1.00 97.88 215 PHE A C 1
ATOM 1648 O O . PHE A 1 215 ? -0.731 -6.517 -12.246 1.00 97.88 215 PHE A O 1
ATOM 1655 N N . ARG A 1 216 ? -2.154 -6.161 -13.928 1.00 97.12 216 ARG A N 1
ATOM 1656 C CA . ARG A 1 216 ? -1.177 -6.490 -14.973 1.00 97.12 216 ARG A CA 1
ATOM 1657 C C . ARG A 1 216 ? -0.137 -5.380 -15.103 1.00 97.12 216 ARG A C 1
ATOM 1659 O O . ARG A 1 216 ? -0.436 -4.208 -14.893 1.00 97.12 216 ARG A O 1
ATOM 1666 N N . ALA A 1 217 ? 1.072 -5.767 -15.488 1.00 95.38 217 ALA A N 1
ATOM 1667 C CA . ALA A 1 217 ? 2.070 -4.842 -16.001 1.00 95.38 217 ALA A CA 1
ATOM 1668 C C . ALA A 1 217 ? 1.883 -4.690 -17.519 1.00 95.38 217 ALA A C 1
ATOM 1670 O O . ALA A 1 217 ? 1.619 -5.675 -18.216 1.00 95.38 217 ALA A O 1
ATOM 1671 N N . GLU A 1 218 ? 2.013 -3.468 -18.024 1.00 94.56 218 GLU A N 1
ATOM 1672 C CA . GLU A 1 218 ? 2.004 -3.169 -19.453 1.00 94.56 218 GLU A CA 1
ATOM 1673 C C . GLU A 1 218 ? 3.245 -3.774 -20.128 1.00 94.56 218 GLU A C 1
ATOM 1675 O O . GLU A 1 218 ? 4.352 -3.413 -19.744 1.00 94.56 218 GLU A O 1
ATOM 1680 N N . PRO A 1 219 ? 3.132 -4.656 -21.137 1.00 90.94 219 PRO A N 1
ATOM 1681 C CA . PRO A 1 219 ? 4.297 -5.351 -21.693 1.00 90.94 219 PRO A CA 1
ATOM 1682 C C . PRO A 1 219 ? 5.427 -4.444 -22.198 1.00 90.94 219 PRO A C 1
ATOM 1684 O O . PRO A 1 219 ? 6.591 -4.825 -22.106 1.00 90.94 219 PRO A O 1
ATOM 1687 N N . ALA A 1 220 ? 5.103 -3.263 -22.735 1.00 89.31 220 ALA A N 1
ATOM 1688 C CA . ALA A 1 220 ? 6.112 -2.374 -23.312 1.00 89.31 220 ALA A CA 1
ATOM 1689 C C . ALA A 1 220 ? 6.846 -1.515 -22.271 1.00 89.31 220 ALA A C 1
ATOM 1691 O O . ALA A 1 220 ? 8.030 -1.232 -22.429 1.00 89.31 220 ALA A O 1
ATOM 1692 N N . THR A 1 221 ? 6.140 -1.065 -21.233 1.00 89.50 221 THR A N 1
ATOM 1693 C CA . THR A 1 221 ? 6.667 -0.097 -20.251 1.00 89.50 221 THR A CA 1
ATOM 1694 C C . THR A 1 221 ? 6.831 -0.689 -18.862 1.00 89.50 221 THR A C 1
ATOM 1696 O O . THR A 1 221 ? 7.397 -0.049 -17.985 1.00 89.50 221 THR A O 1
ATOM 1699 N N . LEU A 1 222 ? 6.285 -1.885 -18.651 1.00 90.88 222 LEU A N 1
ATOM 1700 C CA . LEU A 1 222 ? 6.120 -2.573 -17.380 1.00 90.88 222 LEU A CA 1
ATOM 1701 C C . LEU A 1 222 ? 5.449 -1.724 -16.293 1.00 90.88 222 LEU A C 1
ATOM 1703 O O . LEU A 1 222 ? 5.567 -2.044 -15.117 1.00 90.88 222 LEU A O 1
ATOM 1707 N N . ARG A 1 223 ? 4.711 -0.671 -16.664 1.00 92.81 223 ARG A N 1
ATOM 1708 C CA . ARG A 1 223 ? 3.898 0.134 -15.742 1.00 92.81 223 ARG A CA 1
ATOM 1709 C C . ARG A 1 223 ? 2.663 -0.663 -15.298 1.00 92.81 223 ARG A C 1
ATOM 1711 O O . ARG A 1 223 ? 2.106 -1.395 -16.118 1.00 92.81 223 ARG A O 1
ATOM 1718 N N . PRO A 1 224 ? 2.180 -0.530 -14.050 1.00 95.44 224 PRO A N 1
ATOM 1719 C CA . PRO A 1 224 ? 0.906 -1.130 -13.656 1.00 95.44 224 PRO A CA 1
ATOM 1720 C C . PRO A 1 224 ? -0.275 -0.548 -14.451 1.00 95.44 224 PRO A C 1
ATOM 1722 O O . PRO A 1 224 ? -0.413 0.668 -14.586 1.00 95.44 224 PRO A O 1
ATOM 1725 N N . LEU A 1 225 ? -1.162 -1.423 -14.924 1.00 97.19 225 LEU A N 1
ATOM 1726 C CA . LEU A 1 225 ? -2.444 -1.073 -15.537 1.00 97.19 225 LEU A CA 1
ATOM 1727 C C . LEU A 1 225 ? -3.533 -1.078 -14.451 1.00 97.19 225 LEU A C 1
ATOM 1729 O O . LEU A 1 225 ? -4.052 -2.129 -14.075 1.00 97.19 225 LEU A O 1
ATOM 1733 N N . LEU A 1 226 ? -3.808 0.099 -13.885 1.00 96.25 226 LEU A N 1
ATOM 1734 C CA . LEU A 1 226 ? -4.600 0.291 -12.661 1.00 96.25 226 LEU A CA 1
ATOM 1735 C C . LEU A 1 226 ? -6.106 0.424 -12.931 1.00 96.25 226 LEU A C 1
ATOM 1737 O O . LEU A 1 226 ? -6.748 1.383 -12.499 1.00 96.25 226 LEU A O 1
ATOM 1741 N N . ASP A 1 227 ? -6.678 -0.539 -13.641 1.00 95.19 227 ASP A N 1
ATOM 1742 C CA . ASP A 1 227 ? -8.117 -0.610 -13.882 1.00 95.19 227 ASP A CA 1
ATOM 1743 C C . ASP A 1 227 ? -8.653 -2.045 -13.715 1.00 95.19 227 ASP A C 1
ATOM 1745 O O . ASP A 1 227 ? -7.876 -3.008 -13.725 1.00 95.19 227 ASP A O 1
ATOM 1749 N N . PRO A 1 228 ? -9.976 -2.210 -13.521 1.00 94.62 228 PRO A N 1
ATOM 1750 C CA . PRO A 1 228 ? -10.569 -3.516 -13.246 1.00 94.62 228 PRO A CA 1
ATOM 1751 C C . PRO A 1 228 ? -10.382 -4.546 -14.369 1.00 94.62 228 PRO A C 1
ATOM 1753 O O . PRO A 1 228 ? -10.288 -5.739 -14.075 1.00 94.62 228 PRO A O 1
ATOM 1756 N N . ASP A 1 229 ? -10.307 -4.116 -15.633 1.00 96.50 229 ASP A N 1
ATOM 1757 C CA . ASP A 1 229 ? -10.175 -5.020 -16.784 1.00 96.50 229 ASP A CA 1
ATOM 1758 C C . ASP A 1 229 ? -8.770 -5.634 -16.855 1.00 96.50 229 ASP A C 1
ATOM 1760 O O . ASP A 1 229 ? -8.582 -6.753 -17.348 1.00 96.50 229 ASP A O 1
ATOM 1764 N N . HIS A 1 230 ? -7.785 -4.938 -16.287 1.00 97.19 230 HIS A N 1
ATOM 1765 C CA . HIS A 1 230 ? -6.403 -5.391 -16.174 1.00 97.19 230 HIS A CA 1
ATOM 1766 C C . HIS A 1 230 ? -6.058 -5.986 -14.806 1.00 97.19 230 HIS A C 1
ATOM 1768 O O . HIS A 1 230 ? -4.888 -6.269 -14.538 1.00 97.19 230 HIS A O 1
ATOM 1774 N N . ALA A 1 231 ? -7.041 -6.239 -13.944 1.00 97.38 231 ALA A N 1
ATOM 1775 C CA . ALA A 1 231 ? -6.787 -6.897 -12.673 1.00 97.38 231 ALA A CA 1
ATOM 1776 C C . ALA A 1 231 ? -6.349 -8.367 -12.849 1.00 97.38 231 ALA A C 1
ATOM 1778 O O . ALA A 1 231 ? -6.767 -9.076 -13.772 1.00 97.38 231 ALA A O 1
ATOM 1779 N N . VAL A 1 232 ? -5.536 -8.862 -11.911 1.00 96.94 232 VAL A N 1
ATOM 1780 C CA . VAL A 1 232 ? -5.129 -10.274 -11.815 1.00 96.94 232 VAL A CA 1
ATOM 1781 C C . VAL A 1 232 ? -5.444 -10.843 -10.437 1.00 96.94 232 VAL A C 1
ATOM 1783 O O . VAL A 1 232 ? -5.554 -10.115 -9.455 1.00 96.94 232 VAL A O 1
ATOM 1786 N N . ALA A 1 233 ? -5.603 -12.165 -10.360 1.00 96.81 233 ALA A N 1
ATOM 1787 C CA . ALA A 1 233 ? -5.869 -12.839 -9.096 1.00 96.81 233 ALA A CA 1
ATOM 1788 C C . ALA A 1 233 ? -4.628 -12.823 -8.189 1.00 96.81 233 ALA A C 1
ATOM 1790 O O . ALA A 1 233 ? -3.537 -13.195 -8.619 1.00 96.81 233 ALA A O 1
ATOM 1791 N N . VAL A 1 234 ? -4.820 -12.465 -6.920 1.00 95.31 234 VAL A N 1
ATOM 1792 C CA . VAL A 1 234 ? -3.777 -12.472 -5.886 1.00 95.31 234 VAL A CA 1
ATOM 1793 C C . VAL A 1 234 ? -4.063 -13.557 -4.854 1.00 95.31 234 VAL A C 1
ATOM 1795 O O . VAL A 1 234 ? -5.210 -13.849 -4.517 1.00 95.31 234 VAL A O 1
ATOM 1798 N N . SER A 1 235 ? -2.999 -14.166 -4.333 1.00 91.81 235 SER A N 1
ATOM 1799 C CA . SER A 1 235 ? -3.058 -15.158 -3.254 1.00 91.81 235 SER A CA 1
ATOM 1800 C C . SER A 1 235 ? -2.252 -14.694 -2.032 1.00 91.81 235 SER A C 1
ATOM 1802 O O . SER A 1 235 ? -1.700 -13.599 -2.024 1.00 91.81 235 SER A O 1
ATOM 1804 N N . GLY A 1 236 ? -2.195 -15.502 -0.968 1.00 89.25 236 GLY A N 1
ATOM 1805 C CA . GLY A 1 236 ? -1.419 -15.170 0.240 1.00 89.25 236 GLY A CA 1
ATOM 1806 C C . GLY A 1 236 ? -2.213 -14.494 1.365 1.00 89.25 236 GLY A C 1
ATOM 1807 O O . GLY A 1 236 ? -1.626 -13.976 2.315 1.00 89.25 236 GLY A O 1
ATOM 1808 N N . GLY A 1 237 ? -3.547 -14.526 1.298 1.00 93.81 237 GLY A N 1
ATOM 1809 C CA . GLY A 1 237 ? -4.406 -14.049 2.382 1.00 93.81 237 GLY A CA 1
ATOM 1810 C C . GLY A 1 237 ? -4.268 -14.892 3.656 1.00 93.81 237 GLY A C 1
ATOM 1811 O O . GLY A 1 237 ? -4.153 -16.114 3.593 1.00 93.81 237 GLY A O 1
ATOM 1812 N N . SER A 1 238 ? -4.325 -14.245 4.824 1.00 97.19 238 SER A N 1
ATOM 1813 C CA . SER A 1 238 ? -4.303 -14.909 6.141 1.00 97.19 238 SER A CA 1
ATOM 1814 C C . SER A 1 238 ? -5.650 -14.881 6.868 1.00 97.19 238 SER A C 1
ATOM 1816 O O . SER A 1 238 ? -5.805 -15.541 7.889 1.00 97.19 238 SER A O 1
ATOM 1818 N N . CYS A 1 239 ? -6.664 -14.198 6.328 1.00 96.81 239 CYS A N 1
ATOM 1819 C CA . CYS A 1 239 ? -8.005 -14.167 6.923 1.00 96.81 239 CYS A CA 1
ATOM 1820 C C . CYS A 1 239 ? -8.853 -15.423 6.624 1.00 96.81 239 CYS A C 1
ATOM 1822 O O . CYS A 1 239 ? -10.052 -15.413 6.876 1.00 96.81 239 CYS A O 1
ATOM 1824 N N . GLY A 1 240 ? -8.295 -16.497 6.048 1.00 95.25 240 GLY A N 1
ATOM 1825 C CA . GLY A 1 240 ? -9.068 -17.624 5.494 1.00 95.25 240 GLY A CA 1
ATOM 1826 C C . GLY A 1 240 ? -10.037 -18.304 6.472 1.00 95.25 240 GLY A C 1
ATOM 1827 O O . GLY A 1 240 ? -11.117 -18.721 6.063 1.00 95.25 240 GLY A O 1
ATOM 1828 N N . GLN A 1 241 ? -9.680 -18.354 7.758 1.00 95.44 241 GLN A N 1
ATOM 1829 C CA . GLN A 1 241 ? -10.482 -18.975 8.823 1.00 95.44 241 GLN A CA 1
ATOM 1830 C C . GLN A 1 241 ? -11.453 -17.998 9.511 1.00 95.44 241 GLN A C 1
ATOM 1832 O O . GLN A 1 241 ? -12.197 -18.381 10.410 1.00 95.44 241 GLN A O 1
ATOM 1837 N N . CYS A 1 242 ? -11.452 -16.725 9.114 1.00 97.81 242 CYS A N 1
ATOM 1838 C CA . CYS A 1 242 ? -12.272 -15.692 9.731 1.00 97.81 242 CYS A CA 1
ATOM 1839 C C . CYS A 1 242 ? -13.675 -15.673 9.120 1.00 97.81 242 CYS A C 1
ATOM 1841 O O . CYS A 1 242 ? -13.833 -15.458 7.918 1.00 97.81 242 CYS A O 1
ATOM 1843 N N . VAL A 1 243 ? -14.705 -15.835 9.955 1.00 97.81 243 VAL A N 1
ATOM 1844 C CA . VAL A 1 243 ? -16.107 -15.604 9.552 1.00 97.81 243 VAL A CA 1
ATOM 1845 C C . VAL A 1 243 ? -16.368 -14.103 9.394 1.00 97.81 243 VAL A C 1
ATOM 1847 O O . VAL A 1 243 ? -16.965 -13.656 8.412 1.00 97.81 243 VAL A O 1
ATOM 1850 N N . ALA A 1 244 ? -15.859 -13.317 10.340 1.00 98.44 244 ALA A N 1
ATOM 1851 C CA . ALA A 1 244 ? -15.880 -11.864 10.321 1.00 98.44 244 ALA A CA 1
ATOM 1852 C C . ALA A 1 244 ? -14.465 -11.318 10.527 1.00 98.44 244 ALA A C 1
ATOM 1854 O O . ALA A 1 244 ? -13.642 -11.937 11.200 1.00 98.44 244 ALA A O 1
ATOM 1855 N N . VAL A 1 245 ? -14.201 -10.166 9.924 1.00 98.75 245 VAL A N 1
ATOM 1856 C CA . VAL A 1 245 ? -12.940 -9.438 9.993 1.00 98.75 245 VAL A CA 1
ATOM 1857 C C . VAL A 1 245 ? -13.174 -8.178 10.817 1.00 98.75 245 VAL A C 1
ATOM 1859 O O . VAL A 1 245 ? -14.034 -7.366 10.477 1.00 98.75 245 VAL A O 1
ATOM 1862 N N . ALA A 1 246 ? -12.428 -8.029 11.906 1.00 98.50 246 ALA A N 1
ATOM 1863 C CA . ALA A 1 246 ? -12.458 -6.842 12.746 1.00 98.50 246 ALA A CA 1
ATOM 1864 C C . ALA A 1 246 ? -11.671 -5.705 12.081 1.00 98.50 246 ALA A C 1
ATOM 1866 O O . ALA A 1 246 ? -10.535 -5.902 11.642 1.00 98.50 246 ALA A O 1
ATOM 1867 N N . ILE A 1 247 ? -12.262 -4.514 12.035 1.00 98.50 247 ILE A N 1
ATOM 1868 C CA . ILE A 1 247 ? -11.650 -3.313 11.464 1.00 98.50 247 ILE A CA 1
ATOM 1869 C C . ILE A 1 247 ? -11.340 -2.367 12.620 1.00 98.50 247 ILE A C 1
ATOM 1871 O O . ILE A 1 247 ? -12.232 -1.730 13.172 1.00 98.50 247 ILE A O 1
ATOM 1875 N N . ALA A 1 248 ? -10.078 -2.309 13.043 1.00 97.00 248 ALA A N 1
ATOM 1876 C CA . ALA A 1 248 ? -9.690 -1.519 14.209 1.00 97.00 248 ALA A CA 1
ATOM 1877 C C . ALA A 1 248 ? -9.950 -0.019 13.983 1.00 97.00 248 ALA A C 1
ATOM 1879 O O . ALA A 1 248 ? -9.558 0.519 12.955 1.00 97.00 248 ALA A O 1
ATOM 1880 N N . ALA A 1 249 ? -10.556 0.680 14.940 1.00 97.19 249 ALA A N 1
ATOM 1881 C CA . ALA A 1 249 ? -10.504 2.141 14.966 1.00 97.19 249 ALA A CA 1
ATOM 1882 C C . ALA A 1 249 ? -9.248 2.584 15.721 1.00 97.19 249 ALA A C 1
ATOM 1884 O O . ALA A 1 249 ? -8.895 1.991 16.742 1.00 97.19 249 ALA A O 1
ATOM 1885 N N . TRP A 1 250 ? -8.582 3.639 15.251 1.00 96.69 250 TRP A N 1
ATOM 1886 C CA . TRP A 1 250 ? -7.447 4.188 15.986 1.00 96.69 250 TRP A CA 1
ATOM 1887 C C . TRP A 1 250 ? -7.930 4.907 17.247 1.00 96.69 250 TRP A C 1
ATOM 1889 O O . TRP A 1 250 ? -8.585 5.944 17.166 1.00 96.69 250 TRP A O 1
ATOM 1899 N N . SER A 1 251 ? -7.563 4.377 18.412 1.00 95.31 251 SER A N 1
ATOM 1900 C CA . SER A 1 251 ? -7.839 4.977 19.725 1.00 95.31 251 SER A CA 1
ATOM 1901 C C . SER A 1 251 ? -6.563 5.379 20.472 1.00 95.31 251 SER A C 1
ATOM 1903 O O . SER A 1 251 ? -6.583 5.565 21.689 1.00 95.31 251 SER A O 1
ATOM 1905 N N . GLY A 1 252 ? -5.439 5.470 19.757 1.00 95.56 252 GLY A N 1
ATOM 1906 C CA . GLY A 1 252 ? -4.113 5.583 20.353 1.00 95.56 252 GLY A CA 1
ATOM 1907 C C . GLY A 1 252 ? -3.567 4.242 20.841 1.00 95.56 252 GLY A C 1
ATOM 1908 O O . GLY A 1 252 ? -4.205 3.193 20.726 1.00 95.56 252 GLY A O 1
ATOM 1909 N N . CYS A 1 253 ? -2.361 4.287 21.400 1.00 95.62 253 CYS A N 1
ATOM 1910 C CA . CYS A 1 253 ? -1.704 3.092 21.901 1.00 95.62 253 CYS A CA 1
ATOM 1911 C C . CYS A 1 253 ? -2.462 2.476 23.080 1.00 95.62 253 CYS A C 1
ATOM 1913 O O . CYS A 1 253 ? -2.848 3.209 24.001 1.00 95.62 253 CYS A O 1
ATOM 1915 N N . PRO A 1 254 ? -2.627 1.139 23.108 1.00 91.06 254 PRO A N 1
ATOM 1916 C CA . PRO A 1 254 ? -3.172 0.461 24.269 1.00 91.06 254 PRO A CA 1
ATOM 1917 C C . PRO A 1 254 ? -2.353 0.855 25.492 1.00 91.06 254 PRO A C 1
ATOM 1919 O O . PRO A 1 254 ? -1.119 0.784 25.477 1.00 91.06 254 PRO A O 1
ATOM 1922 N N . ARG A 1 255 ? -3.025 1.269 26.569 1.00 83.75 255 ARG A N 1
ATOM 1923 C CA . ARG A 1 255 ? -2.336 1.399 27.851 1.00 83.75 255 ARG A CA 1
ATOM 1924 C C . ARG A 1 255 ? -1.770 0.024 28.157 1.00 83.75 255 ARG A C 1
ATOM 1926 O O . ARG A 1 255 ? -2.528 -0.947 28.180 1.00 83.75 255 ARG A O 1
ATOM 1933 N N . ARG A 1 256 ? -0.453 -0.068 28.377 1.00 69.88 256 ARG A N 1
ATOM 1934 C CA . ARG A 1 256 ? 0.118 -1.273 28.978 1.00 69.88 256 ARG A CA 1
ATOM 1935 C C . ARG A 1 256 ? -0.736 -1.541 30.203 1.00 69.88 256 ARG A C 1
ATOM 1937 O O . ARG A 1 256 ? -0.842 -0.660 31.057 1.00 69.88 256 ARG A O 1
ATOM 1944 N N . ALA A 1 257 ? -1.378 -2.707 30.251 1.00 58.84 257 ALA A N 1
ATOM 1945 C CA . ALA A 1 257 ? -1.896 -3.190 31.510 1.00 58.84 257 ALA A CA 1
ATOM 1946 C C . ALA A 1 257 ? -0.686 -3.130 32.434 1.00 58.84 257 ALA A C 1
ATOM 1948 O O . ALA A 1 257 ? 0.301 -3.841 32.222 1.00 58.84 257 ALA A O 1
ATOM 1949 N N . THR A 1 258 ? -0.695 -2.192 33.376 1.00 55.88 258 THR A N 1
ATOM 1950 C CA . THR A 1 258 ? 0.164 -2.294 34.533 1.00 55.88 258 THR A CA 1
ATOM 1951 C C . THR A 1 258 ? -0.307 -3.590 35.153 1.00 55.88 258 THR A C 1
ATOM 1953 O O . THR A 1 258 ? -1.318 -3.627 35.847 1.00 55.88 258 THR A O 1
ATOM 1956 N N . PHE A 1 259 ? 0.345 -4.696 34.790 1.00 51.94 259 PHE A N 1
ATOM 1957 C CA . PHE A 1 259 ? 0.367 -5.857 35.643 1.00 51.94 259 PHE A CA 1
ATOM 1958 C C . PHE A 1 259 ? 0.925 -5.290 36.930 1.00 51.94 259 PHE A C 1
ATOM 1960 O O . PHE A 1 259 ? 2.135 -5.083 37.045 1.00 51.94 259 PHE A O 1
ATOM 1967 N N . ASP A 1 260 ? 0.023 -4.916 37.835 1.00 51.41 260 ASP A N 1
ATOM 1968 C CA . ASP A 1 260 ? 0.371 -4.616 39.199 1.00 51.41 260 ASP A CA 1
ATOM 1969 C C . ASP A 1 260 ? 1.127 -5.854 39.634 1.00 51.41 260 ASP A C 1
ATOM 1971 O O . ASP A 1 260 ? 0.549 -6.921 39.848 1.00 51.41 260 ASP A O 1
ATOM 1975 N N . ARG A 1 261 ? 2.458 -5.749 39.673 1.00 55.34 261 ARG A N 1
ATOM 1976 C CA . ARG A 1 261 ? 3.313 -6.831 40.150 1.00 55.34 261 ARG A CA 1
ATOM 1977 C C . ARG A 1 261 ? 2.824 -7.268 41.530 1.00 55.34 261 ARG A C 1
ATOM 1979 O O . ARG A 1 261 ? 2.901 -8.446 41.839 1.00 55.34 261 ARG A O 1
ATOM 1986 N N . ALA A 1 262 ? 2.213 -6.355 42.289 1.00 56.62 262 ALA A N 1
ATOM 1987 C CA . ALA A 1 262 ? 1.477 -6.634 43.512 1.00 56.62 262 ALA A CA 1
ATOM 1988 C C . ALA A 1 262 ? 0.369 -7.696 43.354 1.00 56.62 262 ALA A C 1
ATOM 1990 O O . ALA A 1 262 ? 0.294 -8.587 44.190 1.00 56.62 262 ALA A O 1
ATOM 1991 N N . LEU A 1 263 ? -0.447 -7.673 42.292 1.00 55.88 263 LEU A N 1
ATOM 1992 C CA . LEU A 1 263 ? -1.525 -8.648 42.075 1.00 55.88 263 LEU A CA 1
ATOM 1993 C C . LEU A 1 263 ? -0.992 -10.016 41.626 1.00 55.88 263 LEU A C 1
ATOM 1995 O O . LEU A 1 263 ? -1.484 -11.045 42.078 1.00 55.88 263 LEU A O 1
ATOM 1999 N N . ALA A 1 264 ? 0.042 -10.041 40.778 1.00 58.12 264 ALA A N 1
ATOM 2000 C CA . ALA A 1 264 ? 0.695 -11.285 40.359 1.00 58.12 264 ALA A CA 1
ATOM 2001 C C . ALA A 1 264 ? 1.484 -11.937 41.512 1.00 58.12 264 ALA A C 1
ATOM 2003 O O . ALA A 1 264 ? 1.434 -13.154 41.684 1.00 58.12 264 ALA A O 1
ATOM 2004 N N . ILE A 1 265 ? 2.153 -11.132 42.347 1.00 62.47 265 ILE A N 1
ATOM 2005 C CA . ILE A 1 265 ? 2.811 -11.590 43.578 1.00 62.47 265 ILE A CA 1
ATOM 2006 C C . ILE A 1 265 ? 1.763 -12.044 44.601 1.00 62.47 265 ILE A C 1
ATOM 2008 O O . ILE A 1 265 ? 1.953 -13.087 45.215 1.00 62.47 265 ILE A O 1
ATOM 2012 N N . ALA A 1 266 ? 0.637 -11.339 44.755 1.00 60.56 266 ALA A N 1
ATOM 2013 C CA . ALA A 1 266 ? -0.445 -11.749 45.652 1.00 60.56 266 ALA A CA 1
ATOM 2014 C C . ALA A 1 266 ? -1.114 -13.056 45.199 1.00 60.56 266 ALA A C 1
ATOM 2016 O O . ALA A 1 266 ? -1.349 -13.936 46.023 1.00 60.56 266 ALA A O 1
ATOM 2017 N N . ALA A 1 267 ? -1.365 -13.231 43.898 1.00 60.38 267 ALA A N 1
ATOM 2018 C CA . ALA A 1 267 ? -1.904 -14.473 43.347 1.00 60.38 267 ALA A CA 1
ATOM 2019 C C . ALA A 1 267 ? -0.907 -15.638 43.479 1.00 60.38 267 ALA A C 1
ATOM 2021 O O . ALA A 1 267 ? -1.292 -16.734 43.884 1.00 60.38 267 ALA A O 1
ATOM 2022 N N . GLY A 1 268 ? 0.382 -15.391 43.219 1.00 63.31 268 GLY A N 1
ATOM 2023 C CA . GLY A 1 268 ? 1.453 -16.366 43.440 1.00 63.31 268 GLY A CA 1
ATOM 2024 C C . GLY A 1 268 ? 1.631 -16.737 44.917 1.00 63.31 268 GLY A C 1
ATOM 2025 O O . GLY A 1 268 ? 1.794 -17.912 45.237 1.00 63.31 268 GLY A O 1
ATOM 2026 N N . ALA A 1 269 ? 1.522 -15.769 45.830 1.00 62.03 269 ALA A N 1
ATOM 2027 C CA . ALA A 1 269 ? 1.582 -15.995 47.273 1.00 62.03 269 ALA A CA 1
ATOM 2028 C C . ALA A 1 269 ? 0.358 -16.770 47.785 1.00 62.03 269 ALA A C 1
ATOM 2030 O O . ALA A 1 269 ? 0.517 -17.668 48.604 1.00 62.03 269 ALA A O 1
ATOM 2031 N N . LEU A 1 270 ? -0.846 -16.490 47.274 1.00 60.78 270 LEU A N 1
ATOM 2032 C CA . LEU A 1 270 ? -2.069 -17.225 47.621 1.00 60.78 270 LEU A CA 1
ATOM 2033 C C . LEU A 1 270 ? -2.054 -18.669 47.096 1.00 60.78 270 LEU A C 1
ATOM 2035 O O . LEU A 1 270 ? -2.464 -19.578 47.817 1.00 60.78 270 LEU A O 1
ATOM 2039 N N . LEU A 1 271 ? -1.531 -18.905 45.889 1.00 60.97 271 LEU A N 1
ATOM 2040 C CA . LEU A 1 271 ? -1.313 -20.256 45.355 1.00 60.97 271 LEU A CA 1
ATOM 2041 C C . LEU A 1 271 ? -0.230 -21.012 46.140 1.00 60.97 271 LEU A C 1
ATOM 2043 O O . LEU A 1 271 ? -0.417 -22.185 46.467 1.00 60.97 271 LEU A O 1
ATOM 2047 N N . GLY A 1 272 ? 0.860 -20.335 46.514 1.00 60.88 272 GLY A N 1
ATOM 2048 C CA . GLY A 1 272 ? 1.913 -20.892 47.366 1.00 60.88 272 GLY A CA 1
ATOM 2049 C C . GLY A 1 272 ? 1.424 -21.251 48.775 1.00 60.88 272 GLY A C 1
ATOM 2050 O O . GLY A 1 272 ? 1.717 -22.339 49.266 1.00 60.88 272 GLY A O 1
ATOM 2051 N N . LEU A 1 273 ? 0.616 -20.391 49.406 1.00 58.19 273 LEU A N 1
ATOM 2052 C CA . LEU A 1 273 ? -0.011 -20.659 50.708 1.00 58.19 273 LEU A CA 1
ATOM 2053 C C . LEU A 1 273 ? -1.062 -21.775 50.630 1.00 58.19 273 LEU A C 1
ATOM 2055 O O . LEU A 1 273 ? -1.121 -22.614 51.527 1.00 58.19 273 LEU A O 1
ATOM 2059 N N . GLY A 1 274 ? -1.858 -21.834 49.558 1.00 55.53 274 GLY A N 1
ATOM 2060 C CA . GLY A 1 274 ? -2.835 -22.907 49.344 1.00 55.53 274 GLY A CA 1
ATOM 2061 C C . GLY A 1 274 ? -2.184 -24.288 49.211 1.00 55.53 274 GLY A C 1
ATOM 2062 O O . GLY A 1 274 ? -2.669 -25.262 49.792 1.00 55.53 274 GLY A O 1
ATOM 2063 N N . LEU A 1 275 ? -1.043 -24.366 48.521 1.00 56.94 275 LEU A N 1
ATOM 2064 C CA . LEU A 1 275 ? -0.243 -25.589 48.405 1.00 56.94 275 LEU A CA 1
ATOM 2065 C C . LEU A 1 275 ? 0.424 -25.980 49.734 1.00 56.94 275 LEU A C 1
ATOM 2067 O O . LEU A 1 275 ? 0.443 -27.163 50.073 1.00 56.94 275 LEU A O 1
ATOM 2071 N N . LEU A 1 276 ? 0.886 -25.009 50.532 1.00 54.34 276 LEU A N 1
ATOM 2072 C CA . LEU A 1 276 ? 1.473 -25.272 51.853 1.00 54.34 276 LEU A CA 1
ATOM 2073 C C . LEU A 1 276 ? 0.439 -25.814 52.860 1.00 54.34 276 LEU A C 1
ATOM 2075 O O . LEU A 1 276 ? 0.747 -26.696 53.660 1.00 54.34 276 LEU A O 1
ATOM 2079 N N . VAL A 1 277 ? -0.807 -25.331 52.798 1.00 56.06 277 VAL A N 1
ATOM 2080 C CA . VAL A 1 277 ? -1.913 -25.792 53.660 1.00 56.06 277 VAL A CA 1
ATOM 2081 C C . VAL A 1 277 ? -2.411 -27.187 53.256 1.00 56.06 277 VAL A C 1
ATOM 2083 O O . VAL A 1 277 ? -2.866 -27.949 54.110 1.00 56.06 277 VAL A O 1
ATOM 2086 N N . CYS A 1 278 ? -2.285 -27.570 51.982 1.00 54.41 278 CYS A N 1
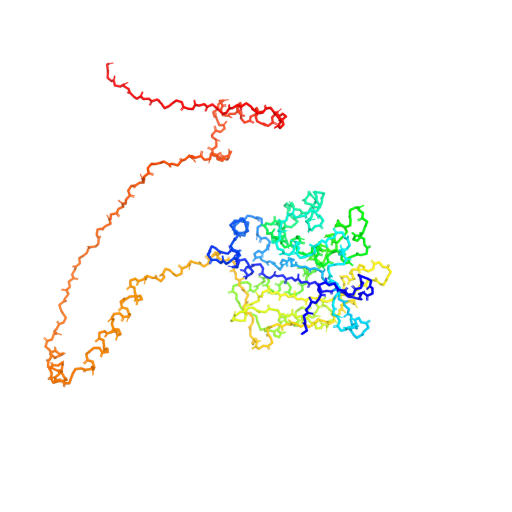ATOM 2087 C CA . CYS A 1 278 ? -2.680 -28.902 51.511 1.00 54.41 278 CYS A CA 1
ATOM 2088 C C . CYS A 1 278 ? -1.642 -30.003 51.800 1.00 54.41 278 CYS A C 1
ATOM 2090 O O . CYS A 1 278 ? -2.009 -31.178 51.783 1.00 54.41 278 CYS A O 1
ATOM 2092 N N . ALA A 1 279 ? -0.386 -29.646 52.089 1.00 54.19 279 ALA A N 1
ATOM 2093 C CA . ALA A 1 279 ? 0.718 -30.589 52.292 1.00 54.19 279 ALA A CA 1
ATOM 2094 C C . ALA A 1 279 ? 0.990 -30.973 53.766 1.00 54.19 279 ALA A C 1
ATOM 2096 O O . ALA A 1 279 ? 1.849 -31.816 54.018 1.00 54.19 279 ALA A O 1
ATOM 2097 N N . LEU A 1 280 ? 0.275 -30.401 54.747 1.00 49.88 280 LEU A N 1
ATOM 2098 C CA . LEU A 1 280 ? 0.479 -30.684 56.178 1.00 49.88 280 LEU A CA 1
ATOM 2099 C C . LEU A 1 280 ? -0.662 -31.551 56.768 1.00 49.88 280 LEU A C 1
ATOM 2101 O O . LEU A 1 280 ? -1.786 -31.064 56.926 1.00 49.88 280 LEU A O 1
ATOM 2105 N N . PRO A 1 281 ? -0.406 -32.825 57.140 1.00 51.50 281 PRO A N 1
ATOM 2106 C CA . PRO A 1 281 ? -1.453 -33.794 57.484 1.00 51.50 281 PRO A CA 1
ATOM 2107 C C . PRO A 1 281 ? -2.333 -33.527 58.722 1.00 51.50 281 PRO A C 1
ATOM 2109 O O . PRO A 1 281 ? -3.465 -34.009 58.698 1.00 51.50 281 PRO A O 1
ATOM 2112 N N . PRO A 1 282 ? -1.949 -32.792 59.794 1.00 53.09 282 PRO A N 1
ATOM 2113 C CA . PRO A 1 282 ? -2.813 -32.752 60.976 1.00 53.09 282 PRO A CA 1
ATOM 2114 C C . PRO A 1 282 ? -3.795 -31.565 61.034 1.00 53.09 282 PRO A C 1
ATOM 2116 O O . PRO A 1 282 ? -4.571 -31.481 61.982 1.00 53.09 282 PRO A O 1
ATOM 2119 N N . LEU A 1 283 ? -3.835 -30.645 60.057 1.00 49.78 283 LEU A N 1
ATOM 2120 C CA . LEU A 1 283 ? -4.660 -29.421 60.171 1.00 49.78 283 LEU A CA 1
ATOM 2121 C C . LEU A 1 283 ? -6.044 -29.474 59.501 1.00 49.78 283 LEU A C 1
ATOM 2123 O O . LEU A 1 283 ? -6.851 -28.560 59.699 1.00 49.78 283 LEU A O 1
ATOM 2127 N N . ARG A 1 284 ? -6.390 -30.565 58.801 1.00 49.88 284 ARG A N 1
ATOM 2128 C CA . ARG A 1 284 ? -7.716 -30.722 58.163 1.00 49.88 284 ARG A CA 1
ATOM 2129 C C . ARG A 1 284 ? -8.895 -30.698 59.148 1.00 49.88 284 ARG A C 1
ATOM 2131 O O . ARG A 1 284 ? -10.012 -30.414 58.732 1.00 49.88 284 ARG A O 1
ATOM 2138 N N . GLN A 1 285 ? -8.668 -30.924 60.444 1.00 53.06 285 GLN A N 1
ATOM 2139 C CA . GLN A 1 285 ? -9.744 -30.968 61.444 1.00 53.06 285 GLN A CA 1
ATOM 2140 C C . GLN A 1 285 ? -10.045 -29.630 62.147 1.00 53.06 285 GLN A C 1
ATOM 2142 O O . GLN A 1 285 ? -11.066 -29.532 62.820 1.00 53.06 285 GLN A O 1
ATOM 2147 N N . ARG A 1 286 ? -9.232 -28.572 61.979 1.00 52.22 286 ARG A N 1
ATOM 2148 C CA . ARG A 1 286 ? -9.471 -27.272 62.656 1.00 52.22 286 ARG A CA 1
ATOM 2149 C C . ARG A 1 286 ? -10.042 -26.166 61.759 1.00 52.22 286 ARG A C 1
ATOM 2151 O O . ARG A 1 286 ? -10.713 -25.272 62.269 1.00 52.22 286 ARG A O 1
ATOM 2158 N N . ALA A 1 287 ? -9.868 -26.242 60.438 1.00 49.41 287 ALA A N 1
ATOM 2159 C CA . ALA A 1 287 ? -10.373 -25.214 59.515 1.00 49.41 287 ALA A CA 1
ATOM 2160 C C . ALA A 1 287 ? -11.912 -25.211 59.376 1.00 49.41 287 ALA A C 1
ATOM 2162 O O . ALA A 1 287 ? -12.514 -24.154 59.204 1.00 49.41 287 ALA A O 1
ATOM 2163 N N . ALA A 1 288 ? -12.570 -26.366 59.545 1.00 50.97 288 ALA A N 1
ATOM 2164 C CA . ALA A 1 288 ? -14.032 -26.471 59.492 1.00 50.97 288 ALA A CA 1
ATOM 2165 C C . ALA A 1 288 ? -14.748 -25.870 60.724 1.00 50.97 288 ALA A C 1
ATOM 2167 O O . ALA A 1 288 ? -15.949 -25.611 60.667 1.00 50.97 288 ALA A O 1
ATOM 2168 N N . TYR A 1 289 ? -14.029 -25.615 61.825 1.00 48.44 289 TYR A N 1
ATOM 2169 C CA . TYR A 1 289 ? -14.605 -25.055 63.054 1.00 48.44 289 TYR A CA 1
ATOM 2170 C C . TYR A 1 289 ? -14.586 -23.515 63.077 1.00 48.44 289 TYR A C 1
ATOM 2172 O O . TYR A 1 289 ? -15.517 -22.893 63.580 1.00 48.44 289 TYR A O 1
ATOM 2180 N N . LEU A 1 290 ? -13.577 -22.878 62.470 1.00 47.69 290 LEU A N 1
ATOM 2181 C CA . LEU A 1 290 ? -13.432 -21.412 62.461 1.00 47.69 290 LEU A CA 1
ATOM 2182 C C . LEU A 1 290 ? -14.276 -20.704 61.387 1.00 47.69 290 LEU A C 1
ATOM 2184 O O . LEU A 1 290 ? -14.635 -19.542 61.562 1.00 47.69 290 LEU A O 1
ATOM 2188 N N . ALA A 1 291 ? -14.672 -21.400 60.317 1.00 50.47 291 ALA A N 1
ATOM 2189 C CA . ALA A 1 291 ? -15.552 -20.840 59.285 1.00 50.47 291 ALA A CA 1
ATOM 2190 C C . ALA A 1 291 ? -17.017 -20.654 59.747 1.00 50.47 291 ALA A C 1
ATOM 2192 O O . ALA A 1 291 ? -17.807 -20.039 59.036 1.00 50.47 291 ALA A O 1
ATOM 2193 N N . ARG A 1 292 ? -17.396 -21.159 60.934 1.00 51.91 292 ARG A N 1
ATOM 2194 C CA . ARG A 1 292 ? -18.760 -21.040 61.488 1.00 51.91 292 ARG A CA 1
ATOM 2195 C C . ARG A 1 292 ? -18.955 -19.916 62.510 1.00 51.91 292 ARG A C 1
ATOM 2197 O O . ARG A 1 292 ? -20.095 -19.681 62.899 1.00 51.91 292 ARG A O 1
ATOM 2204 N N . THR A 1 293 ? -17.907 -19.211 62.939 1.00 49.44 293 THR A N 1
ATOM 2205 C CA . THR A 1 293 ? -18.006 -18.243 64.054 1.00 49.44 293 THR A CA 1
ATOM 2206 C C . THR A 1 293 ? -17.665 -16.795 63.706 1.00 49.44 293 THR A C 1
ATOM 2208 O O . THR A 1 293 ? -17.872 -15.916 64.541 1.00 49.44 293 THR A O 1
ATOM 2211 N N . LEU A 1 294 ? -17.218 -16.493 62.486 1.00 42.94 294 LEU A N 1
ATOM 2212 C CA . LEU A 1 294 ? -16.875 -15.122 62.100 1.00 42.94 294 LEU A CA 1
ATOM 2213 C C . LEU A 1 294 ? -18.028 -14.449 61.341 1.00 42.94 294 LEU A C 1
ATOM 2215 O O . LEU A 1 294 ? -18.218 -14.647 60.143 1.00 42.94 294 LEU A O 1
ATOM 2219 N N . ARG A 1 295 ? -18.803 -13.630 62.066 1.00 47.69 295 ARG A N 1
ATOM 2220 C CA . ARG A 1 295 ? -19.655 -12.578 61.483 1.00 47.69 295 ARG A CA 1
ATOM 2221 C C . ARG A 1 295 ? -18.771 -11.487 60.858 1.00 47.69 295 ARG A C 1
ATOM 2223 O O . ARG A 1 295 ? -17.725 -11.179 61.430 1.00 47.69 295 ARG A O 1
ATOM 2230 N N . PRO A 1 296 ? -19.189 -10.842 59.756 1.00 40.84 296 PRO A N 1
ATOM 2231 C CA . PRO A 1 296 ? -18.437 -9.732 59.191 1.00 40.84 296 PRO A CA 1
ATOM 2232 C C . PRO A 1 296 ? -18.625 -8.476 60.054 1.00 40.84 296 PRO A C 1
ATOM 2234 O O . PRO A 1 296 ? -19.740 -7.982 60.219 1.00 40.84 296 PRO A O 1
ATOM 2237 N N . ALA A 1 297 ? -17.524 -7.958 60.598 1.00 40.34 297 ALA A N 1
ATOM 2238 C CA . ALA A 1 297 ? -17.437 -6.589 61.088 1.00 40.34 297 ALA A CA 1
ATOM 2239 C C . ALA A 1 297 ? -16.947 -5.691 59.943 1.00 40.34 297 ALA A C 1
ATOM 2241 O O . ALA A 1 297 ? -15.961 -6.006 59.276 1.00 40.34 297 ALA A O 1
ATOM 2242 N N . ALA A 1 298 ? -17.646 -4.579 59.718 1.00 45.75 298 ALA A N 1
ATOM 2243 C CA . ALA A 1 298 ? -17.172 -3.486 58.875 1.00 45.75 298 ALA A CA 1
ATOM 2244 C C . ALA A 1 298 ? -15.870 -2.893 59.444 1.00 45.75 298 ALA A C 1
ATOM 2246 O O . ALA A 1 298 ? -15.665 -2.921 60.662 1.00 45.75 298 ALA A O 1
ATOM 2247 N N . PRO A 1 299 ? -15.051 -2.248 58.598 1.00 46.50 299 PRO A N 1
ATOM 2248 C CA . PRO A 1 299 ? -14.782 -0.859 58.944 1.00 46.50 299 PRO A CA 1
ATOM 2249 C C . PRO A 1 299 ? -14.736 0.125 57.771 1.00 46.50 299 PRO A C 1
ATOM 2251 O O . PRO A 1 299 ? -14.406 -0.176 56.626 1.00 46.50 299 PRO A O 1
ATOM 2254 N N . LEU A 1 300 ? -15.071 1.346 58.175 1.00 40.47 300 LEU A N 1
ATOM 2255 C CA . LEU A 1 300 ? -14.878 2.641 57.544 1.00 40.47 300 LEU A CA 1
ATOM 2256 C C . LEU A 1 300 ? -13.393 2.959 57.298 1.00 40.47 300 LEU A C 1
ATOM 2258 O O . LEU A 1 300 ? -12.545 2.603 58.111 1.00 40.47 300 LEU A O 1
ATOM 2262 N N . GLY A 1 301 ? -13.135 3.823 56.310 1.00 32.62 301 GLY A N 1
ATOM 2263 C CA . GLY A 1 301 ? -12.220 4.948 56.537 1.00 32.62 301 GLY A CA 1
ATOM 2264 C C . GLY A 1 301 ? -11.081 5.163 55.537 1.00 32.62 301 GLY A C 1
ATOM 2265 O O . GLY A 1 301 ? -10.023 4.570 55.664 1.00 32.62 301 GLY A O 1
ATOM 2266 N N . ARG A 1 302 ? -11.305 6.148 54.653 1.00 37.59 302 ARG A N 1
ATOM 2267 C CA . ARG A 1 302 ? -10.381 7.220 54.214 1.00 37.59 302 ARG A CA 1
ATOM 2268 C C . ARG A 1 302 ? -8.975 6.841 53.716 1.00 37.59 302 ARG A C 1
ATOM 2270 O O . ARG A 1 302 ? -8.064 6.588 54.493 1.00 37.59 302 ARG A O 1
ATOM 2277 N N . SER A 1 303 ? -8.769 7.028 52.410 1.00 30.72 303 SER A N 1
ATOM 2278 C CA . SER A 1 303 ? -7.443 7.201 51.806 1.00 30.72 303 SER A CA 1
ATOM 2279 C C . SER A 1 303 ? -7.063 8.690 51.786 1.00 30.72 303 SER A C 1
ATOM 2281 O O . SER A 1 303 ? -7.822 9.524 51.290 1.00 30.72 303 SER A O 1
ATOM 2283 N N . LEU A 1 304 ? -5.905 9.013 52.369 1.00 32.41 304 LEU A N 1
ATOM 2284 C CA . LEU A 1 304 ? -5.214 10.296 52.244 1.00 32.41 304 LEU A CA 1
ATOM 2285 C C . LEU A 1 304 ? -4.382 10.276 50.956 1.00 32.41 304 LEU A C 1
ATOM 2287 O O . LEU A 1 304 ? -3.527 9.411 50.782 1.00 32.41 304 LEU A O 1
ATOM 2291 N N . ALA A 1 305 ? -4.620 11.243 50.073 1.00 31.62 305 ALA A N 1
ATOM 2292 C CA . ALA A 1 305 ? -3.771 11.503 48.921 1.00 31.62 305 ALA A CA 1
ATOM 2293 C C . ALA A 1 305 ? -2.499 12.240 49.371 1.00 31.62 305 ALA A C 1
ATOM 2295 O O . ALA A 1 305 ? -2.581 13.308 49.977 1.00 31.62 305 ALA A O 1
ATOM 2296 N N . MET A 1 306 ? -1.329 11.697 49.037 1.00 30.75 306 MET A N 1
ATOM 2297 C CA . MET A 1 306 ? -0.060 12.426 49.068 1.00 30.75 306 MET A CA 1
ATOM 2298 C C . MET A 1 306 ? 0.435 12.597 47.632 1.00 30.75 306 MET A C 1
ATOM 2300 O O . MET A 1 306 ? 0.685 11.618 46.934 1.00 30.75 306 MET A O 1
ATOM 2304 N N . SER A 1 307 ? 0.558 13.851 47.195 1.00 32.38 307 SER A N 1
ATOM 2305 C C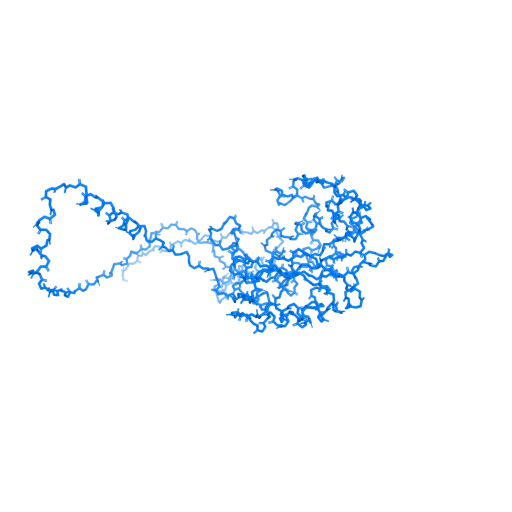A . SER A 1 307 ? 1.296 14.228 45.984 1.00 32.38 307 SER A CA 1
ATOM 2306 C C . SER A 1 307 ? 2.779 14.392 46.323 1.00 32.38 307 SER A C 1
ATOM 2308 O O . SER A 1 307 ? 3.074 15.043 47.327 1.00 32.38 307 SER A O 1
ATOM 2310 N N . PRO A 1 308 ? 3.722 13.912 45.496 1.00 35.88 308 PRO A N 1
ATOM 2311 C CA . PRO A 1 308 ? 5.081 14.422 45.514 1.00 35.88 308 PRO A CA 1
ATOM 2312 C C . PRO A 1 308 ? 5.224 15.622 44.566 1.00 35.88 308 PRO A C 1
ATOM 2314 O O . PRO A 1 308 ? 4.759 15.605 43.427 1.00 35.88 308 PRO A O 1
ATOM 2317 N N . ALA A 1 309 ? 5.890 16.660 45.071 1.00 36.16 309 ALA A N 1
ATOM 2318 C CA . ALA A 1 309 ? 6.396 17.802 44.317 1.00 36.16 309 ALA A CA 1
ATOM 2319 C C . ALA A 1 309 ? 7.546 17.388 43.365 1.00 36.16 309 ALA A C 1
ATOM 2321 O O . ALA A 1 309 ? 8.206 16.376 43.617 1.00 36.16 309 ALA A O 1
ATOM 2322 N N . PRO A 1 310 ? 7.816 18.150 42.287 1.00 33.81 310 PRO A N 1
ATOM 2323 C CA . PRO A 1 310 ? 8.813 17.776 41.290 1.00 33.81 310 PRO A CA 1
ATOM 2324 C C . PRO A 1 310 ? 10.244 18.124 41.726 1.00 33.81 310 PRO A C 1
ATOM 2326 O O . PRO A 1 310 ? 10.503 19.179 42.305 1.00 33.81 310 PRO A O 1
ATOM 2329 N N . LEU A 1 311 ? 11.181 17.232 41.393 1.00 33.22 311 LEU A N 1
ATOM 2330 C CA . LEU A 1 311 ? 12.622 17.454 41.489 1.00 33.22 311 LEU A CA 1
ATOM 2331 C C . LEU A 1 311 ? 13.103 18.342 40.333 1.00 33.22 311 LEU A C 1
ATOM 2333 O O . LEU A 1 311 ? 12.696 18.178 39.184 1.00 33.22 311 LEU A O 1
ATOM 2337 N N . ALA A 1 312 ? 13.966 19.297 40.670 1.00 35.16 312 ALA A N 1
ATOM 2338 C CA . ALA A 1 312 ? 14.561 20.269 39.766 1.00 35.16 312 ALA A CA 1
ATOM 2339 C C . ALA A 1 312 ? 15.710 19.663 38.945 1.00 35.16 312 ALA A C 1
ATOM 2341 O O . ALA A 1 312 ? 16.545 18.945 39.490 1.00 35.16 312 ALA A O 1
ATOM 2342 N N . GLY A 1 313 ? 15.799 20.044 37.666 1.00 42.81 313 GLY A N 1
ATOM 2343 C CA . GLY A 1 313 ? 17.007 19.858 36.858 1.00 42.81 313 GLY A CA 1
ATOM 2344 C C . GLY A 1 313 ? 16.782 19.247 35.480 1.00 42.81 313 GLY A C 1
ATOM 2345 O O . GLY A 1 313 ? 17.372 18.220 35.177 1.00 42.81 313 GLY A O 1
ATOM 2346 N N . GLU A 1 314 ? 15.998 19.895 34.617 1.00 34.16 314 GLU A N 1
ATOM 2347 C CA . GLU A 1 314 ? 15.973 19.558 33.190 1.00 34.16 314 GLU A CA 1
ATOM 2348 C C . GLU A 1 314 ? 16.119 20.830 32.348 1.00 34.16 314 GLU A C 1
ATOM 2350 O O . GLU A 1 314 ? 15.413 21.823 32.548 1.00 34.16 314 GLU A O 1
ATOM 2355 N N . LYS A 1 315 ? 17.085 20.822 31.421 1.00 34.03 315 LYS A N 1
ATOM 2356 C CA . LYS A 1 315 ? 17.256 21.878 30.418 1.00 34.03 315 LYS A CA 1
ATOM 2357 C C . LYS A 1 315 ? 16.030 21.856 29.503 1.00 34.03 315 LYS A C 1
ATOM 2359 O O . LYS A 1 315 ? 15.845 20.906 28.750 1.00 34.03 315 LYS A O 1
ATOM 2364 N N . ARG A 1 316 ? 15.203 22.902 29.553 1.00 38.72 316 ARG A N 1
ATOM 2365 C CA . ARG A 1 316 ? 14.078 23.059 28.622 1.00 38.72 316 ARG A CA 1
ATOM 2366 C C . ARG A 1 316 ? 14.593 23.398 27.228 1.00 38.72 316 ARG A C 1
ATOM 2368 O O . ARG A 1 316 ? 15.190 24.453 27.027 1.00 38.72 316 ARG A O 1
ATOM 2375 N N . VAL A 1 317 ? 14.289 22.532 26.269 1.00 38.97 317 VAL A N 1
ATOM 2376 C CA . VAL A 1 317 ? 14.226 22.902 24.855 1.00 38.97 317 VAL A CA 1
ATOM 2377 C C . VAL A 1 317 ? 12.931 23.693 24.681 1.00 38.97 317 VAL A C 1
ATOM 2379 O O . VAL A 1 317 ? 11.844 23.141 24.835 1.00 38.97 317 VAL A O 1
ATOM 2382 N N . VAL A 1 318 ? 13.040 25.001 24.451 1.00 44.00 318 VAL A N 1
ATOM 2383 C CA . VAL A 1 318 ? 11.877 25.850 24.165 1.00 44.00 318 VAL A CA 1
ATOM 2384 C C . VAL A 1 318 ? 11.512 25.637 22.702 1.00 44.00 318 VAL A C 1
ATOM 2386 O O . VAL A 1 318 ? 12.297 25.963 21.813 1.00 44.00 318 VAL A O 1
ATOM 2389 N N . GLN A 1 319 ? 10.342 25.056 22.452 1.00 50.47 319 GLN A N 1
ATOM 2390 C CA . GLN A 1 319 ? 9.790 24.956 21.105 1.00 50.47 319 GLN A CA 1
ATOM 2391 C C . GLN A 1 319 ? 9.386 26.367 20.650 1.00 50.47 319 GLN A C 1
ATOM 2393 O O . GLN A 1 319 ? 8.841 27.137 21.439 1.00 50.47 319 GLN A O 1
ATOM 2398 N N . LEU A 1 320 ? 9.634 26.724 19.385 1.00 46.06 320 LEU A N 1
ATOM 2399 C CA . LEU A 1 320 ? 9.319 28.055 18.828 1.00 46.06 320 LEU A CA 1
ATOM 2400 C C . LEU A 1 320 ? 7.855 28.478 19.056 1.00 46.06 320 LEU A C 1
ATOM 2402 O O . LEU A 1 320 ? 7.574 29.663 19.208 1.00 46.06 320 LEU A O 1
ATOM 2406 N N . GLN A 1 321 ? 6.942 27.509 19.141 1.00 56.75 321 GLN A N 1
ATOM 2407 C CA . GLN A 1 321 ? 5.516 27.712 19.419 1.00 56.75 321 GLN A CA 1
ATOM 2408 C C . GLN A 1 321 ? 5.196 28.172 20.855 1.00 56.75 321 GLN A C 1
ATOM 2410 O O . GLN A 1 321 ? 4.103 28.675 21.095 1.00 56.75 321 GLN A O 1
ATOM 2415 N N . ASP A 1 322 ? 6.146 28.056 21.787 1.00 47.38 322 ASP A N 1
ATOM 2416 C CA . ASP A 1 322 ? 5.987 28.462 23.191 1.00 47.38 322 ASP A CA 1
ATOM 2417 C C . ASP A 1 322 ? 6.530 29.880 23.465 1.00 47.38 322 ASP A C 1
ATOM 2419 O O . ASP A 1 322 ? 6.511 30.362 24.602 1.00 47.38 322 ASP A O 1
ATOM 2423 N N . LEU A 1 323 ? 7.044 30.564 22.437 1.00 59.78 323 LEU A N 1
ATOM 2424 C CA . LEU A 1 323 ? 7.564 31.923 22.548 1.00 59.78 323 LEU A CA 1
ATOM 2425 C C . LEU A 1 323 ? 6.426 32.947 22.451 1.00 59.78 323 LEU A C 1
ATOM 2427 O O . LEU A 1 323 ? 5.744 33.047 21.433 1.00 59.78 323 LEU A O 1
ATOM 2431 N N . ASP A 1 324 ? 6.253 33.776 23.487 1.00 61.88 324 ASP A N 1
ATOM 2432 C CA . ASP A 1 324 ? 5.313 34.903 23.431 1.00 61.88 324 ASP A CA 1
ATOM 2433 C C . ASP A 1 324 ? 5.847 35.997 22.492 1.00 61.88 324 ASP A C 1
ATOM 2435 O O . ASP A 1 324 ? 6.609 36.891 22.877 1.00 61.88 324 ASP A O 1
ATOM 2439 N N . VAL A 1 325 ? 5.440 35.915 21.227 1.00 58.47 325 VAL A N 1
ATOM 2440 C CA . VAL A 1 325 ? 5.788 36.851 20.146 1.00 58.47 325 VAL A CA 1
ATOM 2441 C C . VAL A 1 325 ? 5.218 38.260 20.340 1.00 58.47 325 VAL A C 1
ATOM 2443 O O . VAL A 1 325 ? 5.558 39.169 19.582 1.00 58.47 325 VAL A O 1
ATOM 2446 N N . ARG A 1 326 ? 4.399 38.490 21.378 1.00 62.16 326 ARG A N 1
ATOM 2447 C CA . ARG A 1 326 ? 3.946 39.839 21.755 1.00 62.16 326 ARG A CA 1
ATOM 2448 C C . ARG A 1 326 ? 5.049 40.669 22.413 1.00 62.16 326 ARG A C 1
ATOM 2450 O O . ARG A 1 326 ? 4.960 41.894 22.426 1.00 62.16 326 ARG A O 1
ATOM 2457 N N . SER A 1 327 ? 6.108 40.031 22.915 1.00 74.31 327 SER A N 1
ATOM 2458 C CA . SER A 1 327 ? 7.301 40.730 23.398 1.00 74.31 327 SER A CA 1
ATOM 2459 C C . SER A 1 327 ? 8.127 41.271 22.219 1.00 74.31 327 SER A C 1
ATOM 2461 O O . SER A 1 327 ? 8.576 40.485 21.378 1.00 74.31 327 SER A O 1
ATOM 2463 N N . PRO A 1 328 ? 8.436 42.584 22.173 1.00 63.34 328 PRO A N 1
ATOM 2464 C CA . PRO A 1 328 ? 9.267 43.168 21.117 1.00 63.34 328 PRO A CA 1
ATOM 2465 C C . PRO A 1 328 ? 10.665 42.541 21.008 1.00 63.34 328 PRO A C 1
ATOM 2467 O O . PRO A 1 328 ? 11.253 42.517 19.928 1.00 63.34 328 PRO A O 1
ATOM 2470 N N . ARG A 1 329 ? 11.206 42.012 22.117 1.00 62.62 329 ARG A N 1
ATOM 2471 C CA . ARG A 1 329 ? 12.498 41.304 22.121 1.00 62.62 329 ARG A CA 1
ATOM 2472 C C . ARG A 1 329 ? 12.391 39.920 21.492 1.00 62.62 329 ARG A C 1
ATOM 2474 O O . ARG A 1 329 ? 13.249 39.558 20.695 1.00 62.62 329 ARG A O 1
ATOM 2481 N N . THR A 1 330 ? 11.341 39.175 21.829 1.00 65.06 330 THR A N 1
ATOM 2482 C CA . THR A 1 330 ? 11.090 37.837 21.278 1.00 65.06 330 THR A CA 1
ATOM 2483 C C . THR A 1 330 ? 10.822 37.919 19.780 1.00 65.06 330 THR A C 1
ATOM 2485 O O . THR A 1 330 ? 11.358 37.126 19.013 1.00 65.06 330 THR A O 1
ATOM 2488 N N . ARG A 1 331 ? 10.079 38.944 19.349 1.00 69.88 331 ARG A N 1
ATOM 2489 C CA . ARG A 1 331 ? 9.803 39.206 17.937 1.00 69.88 331 ARG A CA 1
ATOM 2490 C C . ARG A 1 331 ? 11.073 39.470 17.123 1.00 69.88 331 ARG A C 1
ATOM 2492 O O . ARG A 1 331 ? 11.279 38.798 16.122 1.00 69.88 331 ARG A O 1
ATOM 2499 N N . ARG A 1 332 ? 11.966 40.357 17.587 1.00 65.88 332 ARG A N 1
ATOM 2500 C CA . ARG A 1 332 ? 13.250 40.615 16.899 1.00 65.88 332 ARG A CA 1
ATOM 2501 C C . ARG A 1 332 ? 14.147 39.383 16.816 1.00 65.88 332 ARG A C 1
ATOM 2503 O O . ARG A 1 332 ? 14.861 39.222 15.837 1.00 65.88 332 ARG A O 1
ATOM 2510 N N . TYR A 1 333 ? 14.130 38.535 17.841 1.00 65.25 333 TYR A N 1
ATOM 2511 C CA . TYR A 1 333 ? 14.914 37.302 17.849 1.00 65.25 333 TYR A CA 1
ATOM 2512 C C . TYR A 1 333 ? 14.403 36.295 16.807 1.00 65.25 333 TYR A C 1
ATOM 2514 O O . TYR A 1 333 ? 15.195 35.729 16.061 1.00 65.25 333 TYR A O 1
ATOM 2522 N N . VAL A 1 334 ? 13.080 36.123 16.704 1.00 68.81 334 VAL A N 1
ATOM 2523 C CA . VAL A 1 334 ? 12.457 35.251 15.694 1.00 68.81 334 VAL A CA 1
ATOM 2524 C C . VAL A 1 334 ? 12.643 35.811 14.280 1.00 68.81 334 VAL A C 1
ATOM 2526 O O . VAL A 1 334 ? 12.984 35.063 13.371 1.00 68.81 334 VAL A O 1
ATOM 2529 N N . GLU A 1 335 ? 12.493 37.124 14.091 1.00 71.81 335 GLU A N 1
ATOM 2530 C CA . GLU A 1 335 ? 12.732 37.780 12.797 1.00 71.81 335 GLU A CA 1
ATOM 2531 C C . GLU A 1 335 ? 14.207 37.665 12.361 1.00 71.81 335 GLU A C 1
ATOM 2533 O O . GLU A 1 335 ? 14.476 37.446 11.184 1.00 71.81 335 GLU A O 1
ATOM 2538 N N . GLY A 1 336 ? 15.161 37.720 13.300 1.00 67.31 336 GLY A N 1
ATOM 2539 C CA . GLY A 1 336 ? 16.584 37.491 13.021 1.00 67.31 336 GLY A CA 1
ATOM 2540 C C . GLY A 1 336 ? 16.922 36.041 12.653 1.00 67.31 336 GLY A C 1
ATOM 2541 O O . GLY A 1 336 ? 17.761 35.816 11.790 1.00 67.31 336 GLY A O 1
ATOM 2542 N N . LEU A 1 337 ? 16.240 35.060 13.254 1.00 59.28 337 LEU A N 1
ATOM 2543 C CA . LEU A 1 337 ? 16.398 33.635 12.927 1.00 59.28 337 LEU A CA 1
ATOM 2544 C C . LEU A 1 337 ? 15.889 33.282 11.525 1.00 59.28 337 LEU A C 1
ATOM 2546 O O . LEU A 1 337 ? 16.442 32.397 10.884 1.00 59.28 337 LEU A O 1
ATOM 2550 N N . LEU A 1 338 ? 14.840 33.959 11.057 1.00 65.50 338 LEU A N 1
ATOM 2551 C CA . LEU A 1 338 ? 14.240 33.711 9.742 1.00 65.50 338 LEU A CA 1
ATOM 2552 C C . LEU A 1 338 ? 14.975 34.422 8.596 1.00 65.50 338 LEU A C 1
ATOM 2554 O O . LEU A 1 338 ? 14.769 34.072 7.438 1.00 65.50 338 LEU A O 1
ATOM 2558 N N . ALA A 1 339 ? 15.803 35.419 8.913 1.00 54.31 339 ALA A N 1
ATOM 2559 C CA . ALA A 1 339 ? 16.537 36.222 7.937 1.00 54.31 339 ALA A CA 1
ATOM 2560 C C . ALA A 1 339 ? 18.028 35.848 7.812 1.00 54.31 339 ALA A C 1
ATOM 2562 O O . ALA A 1 339 ? 18.721 36.429 6.979 1.00 54.31 339 ALA A O 1
ATOM 2563 N N . ALA A 1 340 ? 18.534 34.926 8.637 1.00 47.88 340 ALA A N 1
ATOM 2564 C CA . ALA A 1 340 ? 19.945 34.547 8.651 1.00 47.88 340 ALA A CA 1
ATOM 2565 C C . ALA A 1 340 ? 20.251 33.395 7.677 1.00 47.88 340 ALA A C 1
ATOM 2567 O O . ALA A 1 340 ? 19.502 32.421 7.590 1.00 47.88 340 ALA A O 1
ATOM 2568 N N . ASP A 1 341 ? 21.387 33.501 6.983 1.00 45.78 341 ASP A N 1
ATOM 2569 C CA . ASP A 1 341 ? 22.021 32.398 6.255 1.00 45.78 341 ASP A CA 1
ATOM 2570 C C . ASP A 1 341 ? 22.320 31.248 7.250 1.00 45.78 341 ASP A C 1
ATOM 2572 O O . ASP A 1 341 ? 22.820 31.532 8.349 1.00 45.78 341 ASP A O 1
ATOM 2576 N N . PRO A 1 342 ? 22.013 29.968 6.937 1.00 47.09 342 PRO A N 1
ATOM 2577 C CA . PRO A 1 342 ? 22.148 28.840 7.869 1.00 47.09 342 PRO A CA 1
ATOM 2578 C C . PRO A 1 342 ? 23.527 28.669 8.524 1.00 47.09 342 PRO A C 1
ATOM 2580 O O . PRO A 1 342 ? 23.648 27.931 9.504 1.00 47.09 342 PRO A O 1
ATOM 2583 N N . HIS A 1 343 ? 24.563 29.333 8.009 1.00 46.34 343 HIS A N 1
ATOM 2584 C CA . HIS A 1 343 ? 25.929 29.239 8.514 1.00 46.34 343 HIS A CA 1
ATOM 2585 C C . HIS A 1 343 ? 26.343 30.321 9.534 1.00 46.34 343 HIS A C 1
ATOM 2587 O O . HIS A 1 343 ? 27.432 30.205 10.094 1.00 46.34 343 HIS A O 1
ATOM 2593 N N . GLU A 1 344 ? 25.498 31.310 9.862 1.00 46.31 344 GLU A N 1
ATOM 2594 C CA . GLU A 1 344 ? 25.853 32.400 10.801 1.00 46.31 344 GLU A CA 1
ATOM 2595 C C . GLU A 1 344 ? 24.770 32.712 11.857 1.00 46.31 344 GLU A C 1
ATOM 2597 O O . GLU A 1 344 ? 24.345 33.855 12.038 1.00 46.31 344 GLU A O 1
ATOM 2602 N N . LEU A 1 345 ? 24.320 31.711 12.620 1.00 44.53 345 LEU A N 1
ATOM 2603 C CA . LEU A 1 345 ? 23.403 31.973 13.738 1.00 44.53 345 LEU A CA 1
ATOM 2604 C C . LEU A 1 345 ? 24.134 32.540 14.977 1.00 44.53 345 LEU A C 1
ATOM 2606 O O . LEU A 1 345 ? 25.082 31.919 15.468 1.00 44.53 345 LEU A O 1
ATOM 2610 N N . PRO A 1 346 ? 23.679 33.672 15.556 1.00 46.47 346 PRO A N 1
ATOM 2611 C CA . PRO A 1 346 ? 24.229 34.190 16.806 1.00 46.47 346 PRO A CA 1
ATOM 2612 C C . PRO A 1 346 ? 23.791 33.341 18.016 1.00 46.47 346 PRO A C 1
ATOM 2614 O O . PRO A 1 346 ? 22.706 32.751 18.009 1.00 46.47 346 PRO A O 1
ATOM 2617 N N . PRO A 1 347 ? 24.595 33.289 19.097 1.00 47.25 347 PRO A N 1
ATOM 2618 C CA . PRO A 1 347 ? 24.268 32.497 20.277 1.00 47.25 347 PRO A CA 1
ATOM 2619 C C . PRO A 1 347 ? 23.017 33.030 21.004 1.00 47.25 347 PRO A C 1
ATOM 2621 O O . PRO A 1 347 ? 22.772 34.241 21.022 1.00 47.25 347 PRO A O 1
ATOM 2624 N N . PRO A 1 348 ? 22.231 32.148 21.653 1.00 45.59 348 PRO A N 1
ATOM 2625 C CA . PRO A 1 348 ? 21.019 32.545 22.360 1.00 45.59 348 PRO A CA 1
ATOM 2626 C C . PRO A 1 348 ? 21.337 33.445 23.568 1.00 45.59 348 PRO A C 1
ATOM 2628 O O . PRO A 1 348 ? 22.364 33.263 24.230 1.00 45.59 348 PRO A O 1
ATOM 2631 N N . PRO A 1 349 ? 20.449 34.394 23.919 1.00 44.16 349 PRO A N 1
ATOM 2632 C CA . PRO A 1 349 ? 20.664 35.262 25.068 1.00 44.16 349 PRO A CA 1
ATOM 2633 C C . PRO A 1 349 ? 20.606 34.468 26.381 1.00 44.16 349 PRO A C 1
ATOM 2635 O O . PRO A 1 349 ? 19.628 33.783 26.681 1.00 44.16 349 PRO A O 1
ATOM 2638 N N . THR A 1 350 ? 21.639 34.605 27.212 1.00 46.91 350 THR A N 1
ATOM 2639 C CA . THR A 1 350 ? 21.649 34.076 28.580 1.00 46.91 350 THR A CA 1
ATOM 2640 C C . THR A 1 350 ? 20.656 34.830 29.465 1.00 46.91 350 THR A C 1
ATOM 2642 O O . THR A 1 350 ? 20.834 36.017 29.746 1.00 46.91 350 THR A O 1
ATOM 2645 N N . LEU A 1 351 ? 19.633 34.128 29.958 1.00 41.62 351 LEU A N 1
ATOM 2646 C CA . LEU A 1 351 ? 18.739 34.616 31.009 1.00 41.62 351 LEU A CA 1
ATOM 2647 C C . LEU A 1 351 ? 19.485 34.604 32.352 1.00 41.62 351 LEU A C 1
ATOM 2649 O O . LEU A 1 351 ? 19.698 33.547 32.944 1.00 41.62 351 LEU A O 1
ATOM 2653 N N . ARG A 1 352 ? 19.886 35.778 32.855 1.00 37.34 352 ARG A N 1
ATOM 2654 C CA . ARG A 1 352 ? 20.278 35.919 34.266 1.00 37.34 352 ARG A CA 1
ATOM 2655 C C . ARG A 1 352 ? 19.023 35.809 35.128 1.00 37.34 352 ARG A C 1
ATOM 2657 O O . ARG A 1 352 ? 18.097 36.602 34.970 1.00 37.34 352 ARG A O 1
ATOM 2664 N N . ALA A 1 353 ? 19.011 34.843 36.042 1.00 38.00 353 ALA A N 1
ATOM 2665 C CA . ALA A 1 353 ? 18.004 34.760 37.089 1.00 38.00 353 ALA A CA 1
ATOM 2666 C C . ALA A 1 353 ? 18.061 36.035 37.945 1.00 38.00 353 ALA A C 1
ATOM 2668 O O . ALA A 1 353 ? 19.105 36.363 38.512 1.00 38.00 353 ALA A O 1
ATOM 2669 N N . ALA A 1 354 ? 16.950 36.767 38.011 1.00 40.38 354 ALA A N 1
ATOM 2670 C CA . ALA A 1 354 ? 16.794 37.878 38.935 1.00 40.38 354 ALA A CA 1
ATOM 2671 C C . ALA A 1 354 ? 16.648 37.308 40.354 1.00 40.38 354 ALA A C 1
ATOM 2673 O O . ALA A 1 354 ? 15.603 36.769 40.713 1.00 40.38 354 ALA A O 1
ATOM 2674 N N . GLY A 1 355 ? 17.726 37.385 41.135 1.00 35.06 355 GLY A N 1
ATOM 2675 C CA . GLY A 1 355 ? 17.678 37.222 42.584 1.00 35.06 355 GLY A CA 1
ATOM 2676 C C . GLY A 1 355 ? 16.943 38.404 43.214 1.00 35.06 355 GLY A C 1
ATOM 2677 O O . GLY A 1 355 ? 17.151 39.550 42.818 1.00 35.06 355 GLY A O 1
ATOM 2678 N N . GLY A 1 356 ? 16.056 38.110 44.162 1.00 41.12 356 GLY A N 1
ATOM 2679 C CA . GLY A 1 356 ? 15.311 39.111 44.917 1.00 41.12 356 GLY A CA 1
ATOM 2680 C C . GLY A 1 356 ? 16.126 39.767 46.037 1.00 41.12 356 GLY A C 1
ATOM 2681 O O . GLY A 1 356 ? 17.004 39.146 46.629 1.00 41.12 356 GLY A O 1
ATOM 2682 N N . ALA A 1 357 ? 15.760 41.010 46.342 1.00 33.84 357 ALA A N 1
ATOM 2683 C CA . ALA A 1 357 ? 15.910 41.710 47.621 1.00 33.84 357 ALA A CA 1
ATOM 2684 C C . ALA A 1 357 ? 14.822 42.809 47.605 1.00 33.84 357 ALA A C 1
ATOM 2686 O O . ALA A 1 357 ? 14.726 43.541 46.625 1.00 33.84 357 ALA A O 1
ATOM 2687 N N . ALA A 1 358 ? 13.778 42.757 48.434 1.00 39.88 358 ALA A N 1
ATOM 2688 C CA . ALA A 1 358 ? 13.713 43.020 49.876 1.00 39.88 358 ALA A CA 1
ATOM 2689 C C . ALA A 1 358 ? 13.729 44.524 50.226 1.00 39.88 358 ALA A C 1
ATOM 2691 O O . ALA A 1 358 ? 14.729 45.194 50.018 1.00 39.88 358 ALA A O 1
ATOM 2692 N N . ALA A 1 359 ? 12.581 44.957 50.769 1.00 39.59 359 ALA A N 1
ATOM 2693 C CA . ALA A 1 359 ? 12.315 45.973 51.796 1.00 39.59 359 ALA A CA 1
ATOM 2694 C C . ALA A 1 359 ? 13.080 47.315 51.804 1.00 39.59 359 ALA A C 1
ATOM 2696 O O . ALA A 1 359 ? 14.301 47.361 51.932 1.00 39.59 359 ALA A O 1
ATOM 2697 N N . GLY A 1 360 ? 12.290 48.394 51.837 1.00 39.81 360 GLY A N 1
ATOM 2698 C CA . GLY A 1 360 ? 12.679 49.779 52.100 1.00 39.81 360 GLY A CA 1
ATOM 2699 C C . GLY A 1 360 ? 11.553 50.718 51.720 1.00 39.81 360 GLY A C 1
ATOM 2700 O O . GLY A 1 360 ? 11.537 51.104 50.534 1.00 39.81 360 GLY A O 1
#